Protein AF-A0A412IUP7-F1 (afdb_monomer_lite)

Structure (mmCIF, N/CA/C/O backbone):
data_AF-A0A412IUP7-F1
#
_entry.id   AF-A0A412IUP7-F1
#
loop_
_atom_site.group_PDB
_atom_site.id
_atom_site.type_symbol
_atom_site.label_atom_id
_atom_site.label_alt_id
_atom_site.label_comp_id
_atom_site.label_asym_id
_atom_site.label_entity_id
_atom_site.label_seq_id
_atom_site.pdbx_PDB_ins_code
_atom_site.Cartn_x
_atom_site.Cartn_y
_atom_site.Cartn_z
_atom_site.occupancy
_atom_site.B_iso_or_equiv
_atom_site.auth_seq_id
_atom_site.auth_comp_id
_atom_site.auth_asym_id
_atom_site.auth_atom_id
_atom_site.pdbx_PDB_model_num
ATOM 1 N N . MET A 1 1 ? -31.855 9.021 34.083 1.00 73.88 1 MET A N 1
ATOM 2 C CA . MET A 1 1 ? -30.768 8.529 33.209 1.00 73.88 1 MET A CA 1
ATOM 3 C C . MET A 1 1 ? -29.400 8.943 33.752 1.00 73.88 1 MET A C 1
ATOM 5 O O . MET A 1 1 ? -28.626 8.062 34.083 1.00 73.88 1 MET A O 1
ATOM 9 N N . VAL A 1 2 ? -29.138 10.239 33.981 1.00 81.94 2 VAL A N 1
ATOM 10 C CA . VAL A 1 2 ? -27.860 10.744 34.544 1.00 81.94 2 VAL A CA 1
ATOM 11 C C . VAL A 1 2 ? -27.434 10.049 35.848 1.00 81.94 2 VAL A C 1
ATOM 13 O O . VAL A 1 2 ? -26.296 9.610 35.964 1.00 81.94 2 VAL A O 1
ATOM 16 N N . TYR A 1 3 ? -28.345 9.879 36.813 1.00 82.44 3 TYR A N 1
ATOM 17 C CA . TYR A 1 3 ? -28.031 9.190 38.076 1.00 82.44 3 TYR A CA 1
ATOM 18 C C . TYR A 1 3 ? -27.657 7.710 37.896 1.00 82.44 3 TYR A C 1
ATOM 20 O O . TYR A 1 3 ? -26.768 7.225 38.589 1.00 82.44 3 TYR A O 1
ATOM 28 N N . LEU A 1 4 ? -28.296 7.012 36.949 1.00 81.50 4 LEU A N 1
ATOM 29 C CA . LEU A 1 4 ? -27.982 5.615 36.630 1.00 81.50 4 LEU A CA 1
ATOM 30 C C . LEU A 1 4 ? -26.623 5.506 35.923 1.00 81.50 4 LEU A C 1
ATOM 32 O O . LEU A 1 4 ? -25.826 4.648 36.277 1.00 81.50 4 LEU A O 1
ATOM 36 N N . LEU A 1 5 ? -26.302 6.428 35.009 1.00 84.62 5 LEU A N 1
ATOM 37 C CA . LEU A 1 5 ? -24.973 6.501 34.389 1.00 84.62 5 LEU A CA 1
ATOM 38 C C . LEU A 1 5 ? -23.879 6.784 35.427 1.00 84.62 5 LEU A C 1
ATOM 40 O O . LEU A 1 5 ? -22.834 6.141 35.417 1.00 84.62 5 LEU A O 1
ATOM 44 N N . LYS A 1 6 ? -24.131 7.701 36.370 1.00 86.25 6 LYS A N 1
ATOM 45 C CA . LYS A 1 6 ? -23.202 7.993 37.473 1.00 86.25 6 LYS A CA 1
ATOM 46 C C . LYS A 1 6 ? -22.975 6.770 38.367 1.00 86.25 6 LYS A C 1
ATOM 48 O O . LYS A 1 6 ? -21.856 6.582 38.845 1.00 86.25 6 LYS A O 1
ATOM 53 N N . TYR A 1 7 ? -24.018 5.969 38.592 1.00 85.25 7 TYR A N 1
ATOM 54 C CA . TYR A 1 7 ? -23.934 4.708 39.325 1.00 85.25 7 TYR A CA 1
ATOM 55 C C . TYR A 1 7 ? -23.067 3.681 38.586 1.00 85.25 7 TYR A C 1
ATOM 57 O O . TYR A 1 7 ? -22.107 3.186 39.175 1.00 85.25 7 TYR A O 1
ATOM 65 N N . GLU A 1 8 ? -23.337 3.428 37.300 1.00 84.94 8 GLU A N 1
ATOM 66 C CA . GLU A 1 8 ? -22.530 2.513 36.474 1.00 84.94 8 GLU A CA 1
ATOM 67 C C . GLU A 1 8 ? -21.062 2.956 36.423 1.00 84.94 8 GLU A C 1
ATOM 69 O O . GLU A 1 8 ? -20.162 2.148 36.636 1.00 84.94 8 GLU A O 1
ATOM 74 N N . TRP A 1 9 ? -20.806 4.259 36.274 1.00 85.00 9 TRP A N 1
ATOM 75 C CA . TRP A 1 9 ? -19.457 4.828 36.303 1.00 85.00 9 TRP A CA 1
ATOM 76 C C . TRP A 1 9 ? -18.743 4.602 37.644 1.00 85.00 9 TRP A C 1
ATOM 78 O O . TRP A 1 9 ? -17.600 4.146 37.678 1.00 85.00 9 TRP A O 1
ATOM 88 N N . HIS A 1 10 ? -19.418 4.862 38.770 1.00 85.94 10 HIS A N 1
ATOM 89 C CA . HIS A 1 10 ? -18.853 4.608 40.102 1.00 85.94 10 HIS A CA 1
ATOM 90 C C . HIS A 1 10 ? -18.548 3.128 40.329 1.00 85.94 10 HIS A C 1
ATOM 92 O O . HIS A 1 10 ? -17.511 2.787 40.902 1.00 85.94 10 HIS A O 1
ATOM 98 N N . LYS A 1 11 ? -19.448 2.249 39.889 1.00 84.62 11 LYS A N 1
ATOM 99 C CA . LYS A 1 11 ? -19.273 0.801 39.979 1.00 84.62 11 LYS A CA 1
ATOM 100 C C . LYS A 1 11 ? -18.088 0.343 39.127 1.00 84.62 11 LYS A C 1
ATOM 102 O O . LYS A 1 11 ? -17.252 -0.424 39.608 1.00 84.62 11 LYS A O 1
ATOM 107 N N . PHE A 1 12 ? -17.987 0.844 37.899 1.00 84.75 12 PHE A N 1
ATOM 108 C CA . PHE A 1 12 ? -16.901 0.539 36.976 1.00 84.75 12 PHE A CA 1
ATOM 109 C C . PHE A 1 12 ? -15.538 0.906 37.574 1.00 84.75 12 PHE A C 1
ATOM 111 O O . PHE A 1 12 ? -14.672 0.041 37.680 1.00 84.75 12 PHE A O 1
ATOM 118 N N . ILE A 1 13 ? -15.383 2.140 38.072 1.00 83.56 13 ILE A N 1
ATOM 119 C CA . ILE A 1 13 ? -14.128 2.629 38.670 1.00 83.56 13 ILE A CA 1
ATOM 120 C C . ILE A 1 13 ? -13.741 1.849 39.930 1.00 83.56 13 ILE A C 1
ATOM 122 O O . ILE A 1 13 ? -12.566 1.562 40.146 1.00 83.56 13 ILE A O 1
ATOM 126 N N . ARG A 1 14 ? -14.708 1.488 40.781 1.00 85.12 14 ARG A N 1
ATOM 127 C CA . ARG A 1 14 ? -14.425 0.749 42.024 1.00 85.12 14 ARG A CA 1
ATOM 128 C C . ARG A 1 14 ? -14.017 -0.705 41.786 1.00 85.12 14 ARG A C 1
ATOM 130 O O . ARG A 1 14 ? -13.440 -1.328 42.676 1.00 85.12 14 ARG A O 1
ATOM 137 N N . THR A 1 15 ? -14.301 -1.254 40.607 1.00 84.88 15 THR A N 1
ATOM 138 C CA . THR A 1 15 ? -14.021 -2.654 40.294 1.00 84.88 15 THR A CA 1
ATOM 139 C C . THR A 1 15 ? -12.610 -2.795 39.722 1.00 84.88 15 THR A C 1
ATOM 141 O O . THR A 1 15 ? -12.382 -2.531 38.543 1.00 84.88 15 THR A O 1
ATOM 144 N N . LYS A 1 16 ? -11.659 -3.283 40.535 1.00 85.56 16 LYS A N 1
ATOM 145 C CA . LYS A 1 16 ? -10.248 -3.478 40.126 1.00 85.56 16 LYS A CA 1
ATOM 146 C C . LYS A 1 16 ? -10.097 -4.273 38.821 1.00 85.56 16 LYS A C 1
ATOM 148 O O . LYS A 1 16 ? -9.256 -3.931 37.998 1.00 85.56 16 LYS A O 1
ATOM 153 N N . LYS A 1 17 ? -10.932 -5.302 38.619 1.00 85.62 17 LYS A N 1
ATOM 154 C CA . LYS A 1 17 ? -10.969 -6.106 37.385 1.00 85.62 17 LYS A CA 1
ATOM 155 C C . LYS A 1 17 ? -11.298 -5.249 36.156 1.00 85.62 17 LYS A C 1
ATOM 157 O O . LYS A 1 17 ? -10.595 -5.346 35.159 1.00 85.62 17 LYS A O 1
ATOM 162 N N . ASN A 1 18 ? -12.326 -4.404 36.234 1.00 84.38 18 ASN A N 1
ATOM 163 C CA . ASN A 1 18 ? -12.755 -3.573 35.104 1.00 84.38 18 ASN A CA 1
ATOM 164 C C . ASN A 1 18 ? -11.709 -2.515 34.776 1.00 84.38 18 ASN A C 1
ATOM 166 O O . ASN A 1 18 ? -11.408 -2.298 33.609 1.00 84.38 18 ASN A O 1
ATOM 170 N N . TRP A 1 19 ? -11.078 -1.946 35.804 1.00 83.38 19 TRP A N 1
ATOM 171 C CA . TRP A 1 19 ? -9.968 -1.018 35.625 1.00 83.38 19 TRP A CA 1
ATOM 172 C C . TRP A 1 19 ? -8.744 -1.682 34.972 1.00 83.38 19 TRP A C 1
ATOM 174 O O . TRP A 1 19 ? -8.162 -1.121 34.049 1.00 83.38 19 TRP A O 1
ATOM 184 N N . LEU A 1 20 ? -8.397 -2.911 35.380 1.00 86.88 20 LEU A N 1
ATOM 185 C CA . LEU A 1 20 ? -7.321 -3.693 34.762 1.00 86.88 20 LEU A CA 1
ATOM 186 C C . LEU A 1 20 ? -7.609 -3.999 33.285 1.00 86.88 20 LEU A C 1
ATOM 188 O O . LEU A 1 20 ? -6.754 -3.767 32.436 1.00 86.88 20 LEU A O 1
ATOM 192 N N . VAL A 1 21 ? -8.805 -4.507 32.969 1.00 85.75 21 VAL A N 1
ATOM 193 C CA . VAL A 1 21 ? -9.186 -4.839 31.585 1.00 85.75 21 VAL A CA 1
ATOM 194 C C . VAL A 1 21 ? -9.238 -3.579 30.718 1.00 85.75 21 VAL A C 1
ATOM 196 O O . VAL A 1 21 ? -8.750 -3.595 29.592 1.00 85.75 21 VAL A O 1
ATOM 199 N N . PHE A 1 22 ? -9.747 -2.469 31.254 1.00 84.56 22 PHE A N 1
ATOM 200 C CA . PHE A 1 22 ? -9.743 -1.178 30.570 1.00 84.56 22 PHE A CA 1
ATOM 201 C C . PHE A 1 22 ? -8.322 -0.693 30.248 1.00 84.56 22 PHE A C 1
ATOM 203 O O . PHE A 1 22 ? -8.051 -0.308 29.113 1.00 84.56 22 PHE A O 1
ATOM 210 N N . LEU A 1 23 ? -7.389 -0.776 31.203 1.00 87.06 23 LEU A N 1
ATOM 211 C CA . LEU A 1 23 ? -5.983 -0.441 30.955 1.00 87.06 23 LEU A CA 1
ATOM 212 C C . LEU A 1 23 ? -5.342 -1.342 29.896 1.00 87.06 23 LEU A C 1
ATOM 214 O O . LEU A 1 23 ? -4.590 -0.851 29.060 1.00 87.06 23 LEU A O 1
ATOM 218 N N . LEU A 1 24 ? -5.647 -2.642 29.895 1.00 86.50 24 LEU A N 1
ATOM 219 C CA . LEU A 1 24 ? -5.150 -3.564 28.870 1.00 86.50 24 LEU A CA 1
ATOM 220 C C . LEU A 1 24 ? -5.655 -3.187 27.473 1.00 86.50 24 LEU A C 1
ATOM 222 O O . LEU A 1 24 ? -4.874 -3.225 26.521 1.00 86.50 24 LEU A O 1
ATOM 226 N N . ILE A 1 25 ? -6.924 -2.787 27.349 1.00 84.31 25 ILE A N 1
ATOM 227 C CA . ILE A 1 25 ? -7.496 -2.283 26.092 1.00 84.31 25 ILE A CA 1
ATOM 228 C C . ILE A 1 25 ? -6.781 -1.002 25.662 1.00 84.31 25 ILE A C 1
ATOM 230 O O . ILE A 1 25 ? -6.338 -0.920 24.519 1.00 84.31 25 ILE A O 1
ATOM 234 N N . LEU A 1 26 ? -6.599 -0.042 26.576 1.00 84.50 26 LEU A N 1
ATOM 235 C CA . LEU A 1 26 ? -5.910 1.218 26.295 1.00 84.50 26 LEU A CA 1
ATOM 236 C C . LEU A 1 26 ? -4.470 0.978 25.809 1.00 84.50 26 LEU A C 1
ATOM 238 O O . LEU A 1 26 ? -4.079 1.481 24.758 1.00 84.50 26 LEU A O 1
ATOM 242 N N . CYS A 1 27 ? -3.694 0.162 26.529 1.00 85.88 27 CYS A N 1
ATOM 243 C CA . CYS A 1 27 ? -2.324 -0.191 26.151 1.00 85.88 27 CYS A CA 1
ATOM 244 C C . CYS A 1 27 ? -2.270 -0.908 24.796 1.00 85.88 27 CYS A C 1
ATOM 246 O O . CYS A 1 27 ? -1.422 -0.594 23.961 1.00 85.88 27 CYS A O 1
ATOM 248 N N . SER A 1 28 ? -3.191 -1.842 24.553 1.00 82.19 28 SER A N 1
ATOM 249 C CA . SER A 1 28 ? -3.273 -2.576 23.286 1.00 82.19 28 SER A CA 1
ATOM 250 C C . SER A 1 28 ? -3.631 -1.652 22.121 1.00 82.19 28 SER A C 1
ATOM 252 O O . SER A 1 28 ? -3.050 -1.765 21.043 1.00 82.19 28 SER A O 1
ATOM 254 N N . PHE A 1 29 ? -4.537 -0.697 22.340 1.00 81.50 29 PHE A N 1
ATOM 255 C CA . PHE A 1 29 ? -4.907 0.308 21.350 1.00 81.50 29 PHE A CA 1
ATOM 256 C C . PHE A 1 29 ? -3.735 1.242 21.020 1.00 81.50 29 PHE A C 1
ATOM 258 O O . PHE A 1 29 ? -3.424 1.441 19.847 1.00 81.50 29 PHE A O 1
ATOM 265 N N 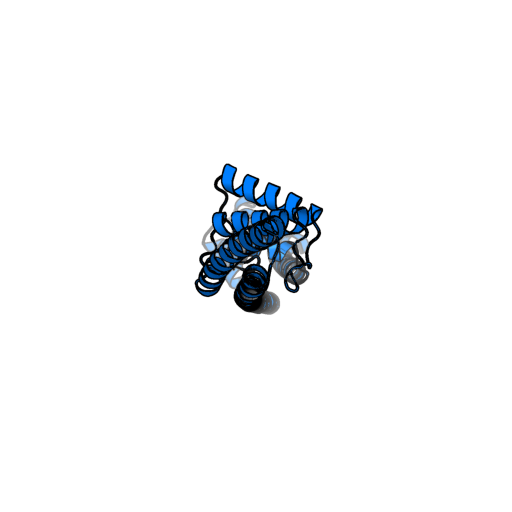. ILE A 1 30 ? -3.023 1.750 22.033 1.00 84.38 30 ILE A N 1
ATOM 266 C CA . ILE A 1 30 ? -1.821 2.580 21.843 1.00 84.38 30 ILE A CA 1
ATOM 267 C C . ILE A 1 30 ? -0.744 1.808 21.072 1.00 84.38 30 ILE A C 1
ATOM 269 O O . ILE A 1 30 ? -0.160 2.341 20.124 1.00 84.38 30 ILE A O 1
ATOM 273 N N . GLY A 1 31 ? -0.503 0.547 21.441 1.00 82.88 31 GLY A N 1
ATOM 274 C CA . GLY A 1 31 ? 0.440 -0.325 20.743 1.00 82.88 31 GLY A CA 1
ATOM 275 C C . GLY A 1 31 ? 0.047 -0.539 19.282 1.00 82.88 31 GLY A C 1
ATOM 276 O O . GLY A 1 31 ? 0.886 -0.439 18.390 1.00 82.88 31 GLY A O 1
ATOM 277 N N . TYR A 1 32 ? -1.240 -0.748 19.018 1.00 81.19 32 TYR A N 1
ATOM 278 C CA . TYR A 1 32 ? -1.771 -0.923 17.672 1.00 81.19 32 TYR A CA 1
ATOM 279 C C . TYR A 1 32 ? -1.644 0.340 16.804 1.00 81.19 32 TYR A C 1
ATOM 281 O O . TYR A 1 32 ? -1.210 0.252 15.653 1.00 81.19 32 TYR A O 1
ATOM 289 N N . VAL A 1 33 ? -1.983 1.518 17.339 1.00 83.00 33 VAL A N 1
ATOM 290 C CA . VAL A 1 33 ? -1.824 2.800 16.629 1.00 83.00 33 VAL A CA 1
ATOM 291 C C . VAL A 1 33 ? -0.349 3.057 16.324 1.00 83.00 33 VAL A C 1
ATOM 293 O O . VAL A 1 33 ? -0.008 3.389 15.189 1.00 83.00 33 VAL A O 1
ATOM 296 N N . SER A 1 34 ? 0.531 2.826 17.302 1.00 84.00 34 SER A N 1
ATOM 297 C CA . SER A 1 34 ? 1.984 2.950 17.135 1.00 84.00 34 SER A CA 1
ATOM 298 C C . SER A 1 34 ? 2.517 1.999 16.061 1.00 84.00 34 SER A C 1
ATOM 300 O O . SER A 1 34 ? 3.288 2.411 15.196 1.00 84.00 34 SER A O 1
ATOM 302 N N . PHE A 1 35 ? 2.063 0.742 16.060 1.00 83.56 35 PHE A N 1
ATOM 303 C CA . PHE A 1 35 ? 2.445 -0.247 15.054 1.00 83.56 35 PHE A CA 1
ATOM 304 C C . PHE A 1 35 ? 2.007 0.163 13.645 1.00 83.56 35 PHE A C 1
ATOM 306 O O . PHE A 1 35 ? 2.810 0.097 12.720 1.00 83.56 35 PHE A O 1
ATOM 313 N N . ASN A 1 36 ? 0.768 0.635 13.468 1.00 84.00 36 ASN A N 1
ATOM 314 C CA . ASN A 1 36 ? 0.304 1.123 12.165 1.00 84.00 36 ASN A CA 1
ATOM 315 C C . ASN A 1 36 ? 1.097 2.355 11.712 1.00 84.00 36 ASN A C 1
ATOM 317 O O . ASN A 1 36 ? 1.466 2.439 10.544 1.00 84.00 36 ASN A O 1
ATOM 321 N N . GLY A 1 37 ? 1.428 3.271 12.629 1.00 85.25 37 GLY A N 1
ATOM 322 C CA . GLY A 1 37 ? 2.308 4.405 12.340 1.00 85.25 37 GLY A CA 1
ATOM 323 C C . GLY A 1 37 ? 3.687 3.963 11.842 1.00 85.25 37 GLY A C 1
ATOM 324 O O . GLY A 1 37 ? 4.159 4.453 10.816 1.00 85.25 37 GLY A O 1
ATOM 325 N N . TYR A 1 38 ? 4.296 2.979 12.507 1.00 86.75 38 TYR A N 1
ATOM 326 C CA . TYR A 1 38 ? 5.562 2.385 12.075 1.00 86.75 38 TYR A CA 1
ATOM 327 C C . TYR A 1 38 ? 5.450 1.707 10.701 1.00 86.75 38 TYR A C 1
ATOM 329 O O . TYR A 1 38 ? 6.247 1.986 9.809 1.00 86.75 38 TYR A O 1
ATOM 337 N N . GLN A 1 39 ? 4.430 0.872 10.484 1.00 87.00 39 GLN A N 1
ATOM 338 C CA . GLN A 1 39 ? 4.207 0.215 9.191 1.00 87.00 39 GLN A CA 1
ATOM 339 C C . GLN A 1 39 ? 3.970 1.225 8.065 1.00 87.00 39 GLN A C 1
ATOM 341 O O . GLN A 1 39 ? 4.437 1.033 6.944 1.00 87.00 39 GLN A O 1
ATOM 346 N N . ASN A 1 40 ? 3.286 2.33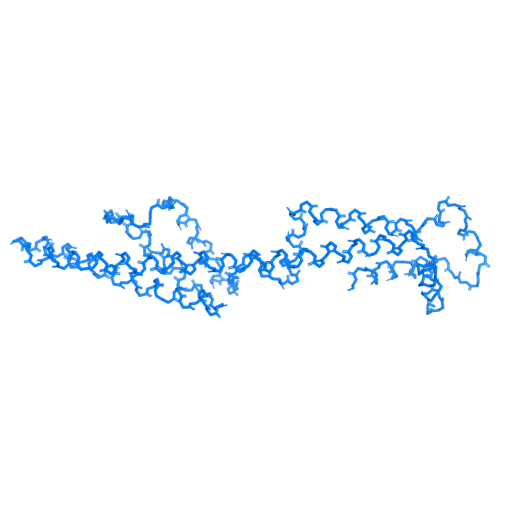0 8.361 1.00 88.00 40 ASN A N 1
ATOM 347 C CA . ASN A 1 40 ? 3.090 3.417 7.415 1.00 88.00 40 ASN A CA 1
ATOM 348 C C . ASN A 1 40 ? 4.418 4.064 7.000 1.00 88.00 40 ASN A C 1
ATOM 350 O O . ASN A 1 40 ? 4.638 4.301 5.811 1.00 88.00 40 ASN A O 1
ATOM 354 N N . HIS A 1 41 ? 5.306 4.313 7.964 1.00 88.62 41 HIS A N 1
ATOM 355 C CA . HIS A 1 41 ? 6.648 4.829 7.704 1.00 88.62 41 HIS A CA 1
ATOM 356 C C . HIS A 1 41 ? 7.455 3.867 6.826 1.00 88.62 41 HIS A C 1
ATOM 358 O O . HIS A 1 41 ? 7.883 4.248 5.740 1.00 88.62 41 HIS A O 1
ATOM 364 N N . VAL A 1 42 ? 7.559 2.599 7.236 1.00 90.94 42 VAL A N 1
ATOM 365 C CA . VAL A 1 42 ? 8.288 1.552 6.498 1.00 90.94 42 VAL A CA 1
ATOM 366 C C . VAL A 1 42 ? 7.760 1.397 5.071 1.00 90.94 42 VAL A C 1
ATOM 368 O O . VAL A 1 42 ? 8.535 1.307 4.120 1.00 90.94 42 VAL A O 1
ATOM 371 N N . TYR A 1 43 ? 6.437 1.402 4.893 1.00 90.19 43 TYR A N 1
ATOM 372 C CA . TYR A 1 43 ? 5.821 1.322 3.571 1.00 90.19 43 TYR A CA 1
ATOM 373 C C . TYR A 1 43 ? 6.212 2.511 2.683 1.00 90.19 43 TYR A C 1
ATOM 375 O O . TYR A 1 43 ? 6.530 2.338 1.505 1.00 90.19 43 TYR A O 1
ATOM 383 N N . THR A 1 44 ? 6.205 3.716 3.250 1.00 90.25 44 THR A N 1
ATOM 384 C CA . THR A 1 44 ? 6.544 4.952 2.535 1.00 90.25 44 THR A CA 1
ATOM 385 C C . THR A 1 44 ? 8.014 4.979 2.131 1.00 90.25 44 THR A C 1
ATOM 387 O O . THR A 1 44 ? 8.326 5.306 0.984 1.00 90.25 44 THR A O 1
ATOM 390 N N . GLU A 1 45 ? 8.914 4.578 3.029 1.00 91.44 45 GLU A N 1
ATOM 391 C CA . GLU A 1 45 ? 10.344 4.445 2.739 1.00 91.44 45 GLU A CA 1
ATOM 392 C C . GLU A 1 45 ? 10.591 3.430 1.625 1.00 91.44 45 GLU A C 1
ATOM 394 O O . GLU A 1 45 ? 11.256 3.752 0.641 1.00 91.44 45 GLU A O 1
ATOM 399 N N . ALA A 1 46 ? 9.977 2.247 1.712 1.00 91.50 46 ALA A N 1
ATOM 400 C CA . ALA A 1 46 ? 10.122 1.206 0.699 1.00 91.50 46 ALA A CA 1
ATOM 401 C C . ALA A 1 46 ? 9.648 1.677 -0.686 1.00 91.50 46 ALA A C 1
ATOM 403 O O . ALA A 1 46 ? 10.295 1.400 -1.698 1.00 91.50 46 ALA A O 1
ATOM 404 N N . LYS A 1 47 ? 8.536 2.421 -0.754 1.00 91.31 47 LYS A N 1
ATOM 405 C CA . LYS A 1 47 ? 8.049 3.011 -2.011 1.00 91.31 47 LYS A CA 1
ATOM 406 C C . LYS A 1 47 ? 8.981 4.095 -2.536 1.00 91.31 47 LYS A C 1
ATOM 408 O O . LYS A 1 47 ? 9.298 4.101 -3.724 1.00 91.31 47 LYS A O 1
ATOM 413 N N . THR A 1 48 ? 9.466 4.965 -1.662 1.00 91.81 48 THR A N 1
ATOM 414 C CA . THR A 1 48 ? 10.413 6.026 -2.023 1.00 91.81 48 THR A CA 1
ATOM 415 C C . THR A 1 48 ? 11.712 5.433 -2.578 1.00 91.81 48 THR A C 1
ATOM 417 O O . THR A 1 48 ? 12.180 5.841 -3.642 1.00 91.81 48 THR A O 1
ATOM 420 N N . GLU A 1 49 ? 12.259 4.402 -1.931 1.00 92.50 49 GLU A N 1
ATOM 421 C CA . GLU A 1 49 ? 13.441 3.681 -2.406 1.00 92.50 49 GLU A CA 1
ATOM 422 C C . GLU A 1 49 ? 13.174 2.975 -3.743 1.00 92.50 49 GLU A C 1
ATOM 424 O O . GLU A 1 49 ? 13.993 3.056 -4.665 1.00 92.50 49 GLU A O 1
ATOM 429 N N . GLN A 1 50 ? 12.006 2.336 -3.885 1.00 91.06 50 GLN A N 1
ATOM 430 C CA . GLN A 1 50 ? 11.586 1.699 -5.131 1.00 91.06 50 GLN A CA 1
ATOM 431 C C . GLN A 1 50 ? 11.634 2.693 -6.297 1.00 91.06 50 GLN A C 1
ATOM 433 O O . GLN A 1 50 ? 12.203 2.370 -7.337 1.00 91.06 50 GLN A O 1
ATOM 438 N N . PHE A 1 51 ? 11.070 3.892 -6.151 1.00 92.06 51 PHE A N 1
ATOM 439 C CA . PHE A 1 51 ? 11.064 4.878 -7.234 1.00 92.06 51 PHE A CA 1
ATOM 440 C C . PHE A 1 51 ? 12.416 5.575 -7.419 1.00 92.06 51 PHE A C 1
ATOM 442 O O . PHE A 1 51 ? 12.789 5.879 -8.550 1.00 92.06 51 PHE A O 1
ATOM 449 N N 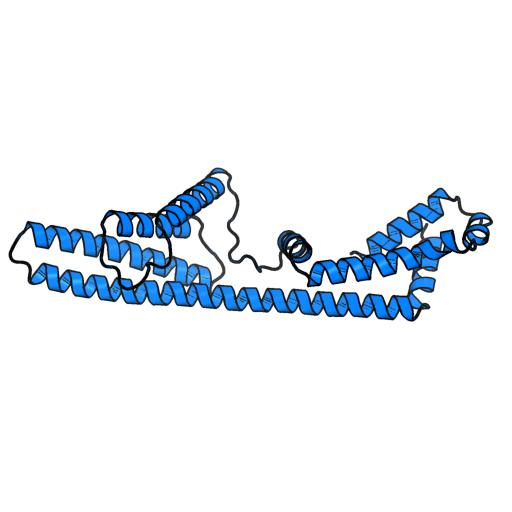. SER A 1 52 ? 13.209 5.738 -6.357 1.00 92.56 52 SER A N 1
ATOM 450 C CA . SER A 1 52 ? 14.596 6.211 -6.463 1.00 92.56 52 SER A CA 1
ATOM 451 C C . SER A 1 52 ? 15.434 5.300 -7.370 1.00 92.56 52 SER A C 1
ATOM 453 O O . SER A 1 52 ? 16.040 5.764 -8.342 1.00 92.56 52 SER A O 1
ATOM 455 N N . LYS A 1 53 ? 15.378 3.980 -7.142 1.00 91.94 53 LYS A N 1
ATOM 456 C CA . LYS A 1 53 ? 16.048 2.985 -7.995 1.00 91.94 53 LYS A CA 1
ATOM 457 C C . LYS A 1 53 ? 15.508 3.007 -9.426 1.00 91.94 53 LYS A C 1
ATOM 459 O O . LYS A 1 53 ? 16.288 2.924 -10.371 1.00 91.94 53 LYS A O 1
ATOM 464 N N . ALA A 1 54 ? 14.198 3.176 -9.610 1.00 90.69 54 ALA A N 1
ATOM 465 C CA . ALA A 1 54 ? 13.591 3.253 -10.939 1.00 90.69 54 ALA A CA 1
ATOM 466 C C . ALA A 1 54 ? 14.142 4.408 -11.769 1.00 90.69 54 ALA A C 1
ATOM 468 O O . ALA A 1 54 ? 14.478 4.218 -12.937 1.00 90.69 54 ALA A O 1
ATOM 469 N N . ARG A 1 55 ? 14.312 5.578 -11.152 1.00 91.88 55 ARG A N 1
ATOM 470 C CA . ARG A 1 55 ? 14.915 6.745 -11.801 1.00 91.88 55 ARG A CA 1
ATOM 471 C C . ARG A 1 55 ? 16.367 6.495 -12.187 1.00 91.88 55 ARG A C 1
ATOM 473 O O . ARG A 1 55 ? 16.750 6.790 -13.315 1.00 91.88 55 ARG A O 1
ATOM 480 N N . GLN A 1 56 ? 17.170 5.955 -11.270 1.00 91.88 56 GLN A N 1
ATOM 481 C CA . GLN A 1 56 ? 18.584 5.670 -11.534 1.00 91.88 56 GLN A CA 1
ATOM 482 C C . GLN A 1 56 ? 18.743 4.691 -12.700 1.00 91.88 56 GLN A C 1
ATOM 484 O O . GLN A 1 56 ? 19.501 4.954 -13.631 1.00 91.88 56 GLN A O 1
ATOM 489 N N . ASN A 1 57 ? 17.960 3.613 -12.692 1.00 90.75 57 ASN A N 1
ATOM 490 C CA . ASN A 1 57 ? 18.010 2.602 -13.739 1.00 90.75 57 ASN A CA 1
ATOM 491 C C . ASN A 1 57 ? 17.508 3.139 -15.085 1.00 90.75 57 ASN A C 1
ATOM 493 O O . ASN A 1 57 ? 18.163 2.930 -16.099 1.00 90.75 57 ASN A O 1
ATOM 497 N N . ALA A 1 58 ? 16.412 3.904 -15.102 1.00 91.62 58 ALA A N 1
ATOM 498 C CA . ALA A 1 58 ? 15.932 4.535 -16.329 1.00 91.62 58 ALA A CA 1
ATOM 499 C C . ALA A 1 58 ? 16.975 5.498 -16.925 1.00 91.62 58 ALA A C 1
ATOM 501 O O . ALA A 1 58 ? 17.168 5.513 -18.136 1.00 91.62 58 ALA A O 1
ATOM 502 N N . MET A 1 59 ? 17.688 6.268 -16.094 1.00 93.00 59 MET A N 1
ATOM 503 C CA . MET A 1 59 ? 18.763 7.155 -16.560 1.00 93.00 59 MET A CA 1
ATOM 504 C C . MET A 1 59 ? 19.954 6.377 -17.139 1.00 93.00 59 MET A C 1
ATOM 506 O O . MET A 1 59 ? 20.505 6.753 -18.179 1.00 93.00 59 MET A O 1
ATOM 510 N N . TYR A 1 60 ? 20.336 5.279 -16.488 1.00 91.50 60 TYR A N 1
ATOM 511 C CA . TYR A 1 60 ? 21.370 4.378 -16.988 1.00 91.50 60 TYR A CA 1
ATOM 512 C C . TYR A 1 60 ? 20.990 3.799 -18.361 1.00 91.50 60 TYR A C 1
ATOM 514 O O . TYR A 1 60 ? 21.778 3.874 -19.306 1.00 91.50 60 TYR A O 1
ATOM 522 N N . ASP A 1 61 ? 19.750 3.327 -18.509 1.00 90.56 61 ASP A N 1
ATOM 523 C CA . ASP A 1 61 ? 19.237 2.776 -19.764 1.00 90.56 61 ASP A CA 1
ATOM 524 C C . ASP A 1 61 ? 19.158 3.838 -20.874 1.00 90.56 61 ASP A C 1
ATOM 526 O O . ASP A 1 61 ? 19.565 3.567 -22.003 1.00 90.56 61 ASP A O 1
ATOM 530 N N . ILE A 1 62 ? 18.727 5.072 -20.571 1.00 92.69 62 ILE A N 1
ATOM 531 C CA . ILE A 1 62 ? 18.768 6.201 -21.523 1.00 92.69 62 ILE A CA 1
ATOM 532 C C . ILE A 1 62 ? 20.186 6.396 -22.064 1.00 92.69 62 ILE A C 1
ATOM 534 O O . ILE A 1 62 ? 20.376 6.511 -23.276 1.00 92.69 62 ILE A O 1
ATOM 538 N N . THR A 1 63 ? 21.175 6.421 -21.170 1.00 92.69 63 THR A N 1
ATOM 539 C CA . THR A 1 63 ? 22.579 6.670 -21.523 1.00 92.69 63 THR A CA 1
ATOM 540 C C . THR A 1 63 ? 23.127 5.561 -22.421 1.00 92.69 63 THR A C 1
ATOM 542 O O . THR A 1 63 ? 23.721 5.834 -23.464 1.00 92.69 63 THR A O 1
ATOM 545 N N . ASN A 1 64 ? 22.869 4.300 -22.072 1.00 90.56 64 ASN A N 1
ATOM 546 C CA . ASN A 1 64 ? 23.308 3.162 -22.875 1.00 90.56 64 ASN A CA 1
ATOM 547 C C . ASN A 1 64 ? 22.631 3.120 -24.245 1.00 90.56 64 ASN A C 1
ATOM 549 O O . ASN A 1 64 ? 23.303 2.926 -25.257 1.00 90.56 64 ASN A O 1
ATOM 553 N N . MET A 1 65 ? 21.315 3.339 -24.299 1.00 90.75 65 MET A N 1
ATOM 554 C CA . MET A 1 65 ? 20.574 3.334 -25.560 1.00 90.75 65 MET A CA 1
ATOM 555 C C . MET A 1 65 ? 21.024 4.474 -26.479 1.00 90.75 65 MET A C 1
ATOM 557 O O . MET A 1 65 ? 21.119 4.264 -27.685 1.00 90.75 65 MET A O 1
ATOM 561 N N . ALA A 1 66 ? 21.377 5.643 -25.935 1.00 92.31 66 ALA A N 1
ATOM 562 C CA . ALA A 1 66 ? 21.967 6.736 -26.710 1.00 92.31 66 ALA A CA 1
ATOM 563 C C . ALA A 1 66 ? 23.328 6.346 -27.311 1.00 92.31 66 ALA A C 1
ATOM 565 O O . ALA A 1 66 ? 23.565 6.579 -28.498 1.00 92.31 66 ALA A O 1
ATOM 566 N N . ASN A 1 67 ? 24.188 5.679 -26.535 1.00 92.38 67 ASN A N 1
ATOM 567 C CA . ASN A 1 67 ? 25.464 5.162 -27.035 1.00 92.38 67 ASN A CA 1
ATOM 568 C C . ASN A 1 67 ? 25.258 4.127 -28.153 1.00 92.38 67 ASN A C 1
ATOM 570 O O . ASN A 1 67 ? 25.912 4.198 -29.194 1.00 92.38 67 ASN A O 1
ATOM 574 N N . TYR A 1 68 ? 24.318 3.193 -27.986 1.00 90.94 68 TYR A N 1
ATOM 575 C CA . TYR A 1 68 ? 23.995 2.216 -29.027 1.00 90.94 68 TYR A CA 1
ATOM 576 C C . TYR A 1 68 ? 23.398 2.864 -30.277 1.00 90.94 68 TYR A C 1
ATOM 578 O O . TYR A 1 68 ? 23.749 2.469 -31.388 1.00 90.94 68 TYR A O 1
ATOM 586 N N . GLN A 1 69 ? 22.556 3.889 -30.119 1.00 92.12 69 GLN A N 1
ATOM 587 C CA . GLN A 1 69 ? 22.011 4.660 -31.233 1.00 92.12 69 GLN A CA 1
ATOM 588 C C . GLN A 1 69 ? 23.115 5.354 -32.035 1.00 92.12 69 GLN A C 1
ATOM 590 O O . GLN A 1 69 ? 23.094 5.312 -33.263 1.00 92.12 69 GLN A O 1
ATOM 595 N N . PHE A 1 70 ? 24.090 5.960 -31.354 1.00 92.38 70 PHE A N 1
ATOM 596 C CA . PHE A 1 70 ? 25.225 6.625 -31.993 1.00 92.38 70 PHE A CA 1
ATOM 597 C C . PHE A 1 70 ? 26.093 5.646 -32.798 1.00 92.38 70 PHE A C 1
ATOM 599 O O . PHE A 1 70 ? 26.499 5.947 -33.919 1.00 92.38 70 PHE A O 1
ATOM 606 N N . LEU A 1 71 ? 26.339 4.451 -32.251 1.00 92.50 71 LEU A N 1
ATOM 607 C CA . LEU A 1 71 ? 27.151 3.409 -32.891 1.00 92.50 71 LEU A CA 1
ATOM 608 C C . LEU A 1 71 ? 26.398 2.616 -33.974 1.00 92.50 71 LEU A C 1
ATOM 610 O O . LEU A 1 71 ? 27.016 1.877 -34.748 1.00 92.50 71 LEU A O 1
ATOM 614 N N . ALA A 1 72 ? 25.071 2.733 -34.039 1.00 92.00 72 ALA A N 1
ATOM 615 C CA . ALA A 1 72 ? 24.251 1.973 -34.967 1.00 92.00 72 ALA A CA 1
ATOM 616 C C . ALA A 1 72 ? 24.500 2.400 -36.422 1.00 92.00 72 ALA A C 1
ATOM 618 O O . ALA A 1 72 ? 24.309 3.551 -36.813 1.00 92.00 72 ALA A O 1
ATOM 619 N N . LYS A 1 73 ? 24.875 1.430 -37.262 1.00 91.31 73 LYS A N 1
ATOM 620 C CA . LYS A 1 73 ? 25.110 1.646 -38.700 1.00 91.31 73 LYS A CA 1
ATOM 621 C C . LYS A 1 73 ? 23.827 1.601 -39.531 1.00 91.31 73 LYS A C 1
ATOM 623 O O . LYS A 1 73 ? 23.776 2.199 -40.600 1.00 91.31 73 LYS A O 1
ATOM 628 N N . LYS A 1 74 ? 22.800 0.882 -39.064 1.00 94.19 74 LYS A N 1
ATOM 629 C CA . LYS A 1 74 ? 21.518 0.719 -39.762 1.00 94.19 74 LYS A CA 1
ATOM 630 C C . LYS A 1 74 ? 20.481 1.690 -39.213 1.00 94.19 74 LYS A C 1
ATOM 632 O O . LYS A 1 74 ? 20.299 1.782 -38.002 1.00 94.19 74 LYS A O 1
ATOM 637 N N . GLU A 1 75 ? 19.734 2.326 -40.109 1.00 92.06 75 GLU A N 1
ATOM 638 C CA . GLU A 1 75 ? 18.692 3.291 -39.734 1.00 92.06 75 GLU A CA 1
ATOM 639 C C . GLU A 1 75 ? 17.582 2.660 -38.880 1.00 92.06 75 GLU A C 1
ATOM 641 O O . GLU A 1 75 ? 17.132 3.241 -37.897 1.00 92.06 75 GLU A O 1
ATOM 646 N N . LYS A 1 76 ? 17.216 1.408 -39.181 1.00 92.06 76 LYS A N 1
ATOM 647 C CA . LYS A 1 76 ? 16.242 0.640 -38.392 1.00 92.06 76 LYS A CA 1
ATOM 648 C C . LYS A 1 76 ? 16.663 0.479 -36.925 1.00 92.06 76 LYS A C 1
ATOM 650 O O . LYS A 1 76 ? 15.822 0.566 -36.033 1.00 92.06 76 LYS A O 1
ATOM 655 N N . ASP A 1 77 ? 17.954 0.270 -36.676 1.00 89.50 77 ASP A N 1
ATOM 656 C CA . ASP A 1 77 ? 18.481 0.096 -35.321 1.00 89.50 77 ASP A CA 1
ATOM 657 C C . ASP A 1 77 ? 18.524 1.449 -34.596 1.00 89.50 77 ASP A C 1
ATOM 659 O O . ASP A 1 77 ? 18.104 1.546 -33.444 1.00 89.50 77 ASP A O 1
ATOM 663 N N . LYS A 1 78 ? 18.917 2.527 -35.293 1.00 91.38 78 LYS A N 1
ATOM 664 C CA . LYS A 1 78 ? 18.840 3.895 -34.754 1.00 91.38 78 LYS A CA 1
ATOM 665 C C . LYS A 1 78 ? 17.420 4.271 -34.338 1.00 91.38 78 LYS A C 1
ATOM 667 O O . LYS A 1 78 ? 17.235 4.867 -33.278 1.00 91.38 78 LYS A O 1
ATOM 672 N N . GLN A 1 79 ? 16.427 3.910 -35.148 1.00 92.44 79 GLN A N 1
ATOM 673 C CA . GLN A 1 79 ? 15.019 4.146 -34.844 1.00 92.44 79 GLN A CA 1
ATOM 674 C C . GLN A 1 79 ? 14.566 3.344 -33.617 1.00 92.44 79 GLN A C 1
ATOM 676 O O . GLN A 1 79 ? 13.887 3.885 -32.745 1.00 92.44 79 GLN A O 1
ATOM 681 N N . TYR A 1 80 ? 14.966 2.073 -33.511 1.00 91.00 80 TYR A N 1
ATOM 682 C CA . TYR A 1 80 ? 14.675 1.250 -32.335 1.00 91.00 80 TYR A CA 1
ATOM 683 C C . TYR A 1 80 ? 15.233 1.876 -31.049 1.00 91.00 80 TYR A C 1
ATOM 685 O O . TYR A 1 80 ? 14.487 2.053 -30.084 1.00 91.00 80 TYR A O 1
ATOM 693 N N . TYR A 1 81 ? 16.510 2.269 -31.043 1.00 91.12 81 TYR A N 1
ATOM 694 C CA . TYR A 1 81 ? 17.124 2.897 -29.872 1.00 91.12 81 TYR A CA 1
ATOM 695 C C . TYR A 1 81 ? 16.501 4.260 -29.550 1.00 91.12 81 TYR A C 1
ATOM 697 O O . TYR A 1 81 ? 16.270 4.549 -28.380 1.00 91.12 81 TYR A O 1
ATOM 705 N N . GLY A 1 82 ? 16.130 5.055 -30.560 1.00 92.94 82 GLY A N 1
ATOM 706 C CA . GLY A 1 82 ? 15.386 6.305 -30.365 1.00 92.94 82 GLY A CA 1
ATOM 707 C C . GLY A 1 82 ? 14.054 6.092 -29.637 1.00 92.94 82 GLY A C 1
ATOM 708 O O . GLY A 1 82 ? 13.781 6.751 -28.632 1.00 92.94 82 GLY A O 1
ATOM 709 N N . ASN A 1 83 ? 13.270 5.102 -30.073 1.00 92.75 83 ASN A N 1
ATOM 710 C CA . ASN A 1 83 ? 12.006 4.732 -29.428 1.00 92.75 83 ASN A CA 1
ATOM 711 C C . ASN A 1 83 ? 12.209 4.209 -27.993 1.00 92.75 83 ASN A C 1
ATOM 713 O O . ASN A 1 83 ? 11.371 4.441 -27.117 1.00 92.75 83 ASN A O 1
ATOM 717 N N . ALA A 1 84 ? 13.306 3.489 -27.740 1.00 91.25 84 ALA A N 1
ATOM 718 C CA . ALA A 1 84 ? 13.661 3.021 -26.404 1.00 91.25 84 ALA A CA 1
ATOM 719 C C . ALA A 1 84 ? 14.039 4.194 -25.483 1.00 91.25 84 ALA A C 1
ATOM 721 O O . ALA A 1 84 ? 13.537 4.274 -24.364 1.00 91.25 84 ALA A O 1
ATOM 722 N N . ILE A 1 85 ? 14.847 5.146 -25.961 1.00 93.69 85 ILE A N 1
ATOM 723 C CA . ILE A 1 85 ? 15.220 6.360 -25.216 1.00 93.69 85 ILE A CA 1
ATOM 724 C C . ILE A 1 85 ? 13.976 7.158 -24.822 1.00 93.69 85 ILE A C 1
ATOM 726 O O . ILE A 1 85 ? 13.850 7.567 -23.669 1.00 93.69 85 ILE A O 1
ATOM 730 N N . GLU A 1 86 ? 13.040 7.371 -25.749 1.00 95.56 86 GLU A N 1
ATOM 731 C CA . GLU A 1 86 ? 11.793 8.086 -25.460 1.00 95.56 86 GLU A CA 1
ATOM 732 C C . GLU A 1 86 ? 10.956 7.364 -24.394 1.00 95.56 86 GLU A C 1
ATOM 734 O O . GLU A 1 86 ? 10.435 7.989 -23.467 1.00 95.56 86 GLU A O 1
ATOM 739 N N . TYR A 1 87 ? 10.857 6.037 -24.486 1.00 94.06 87 TYR A N 1
ATOM 740 C CA . TYR A 1 87 ? 10.211 5.226 -23.460 1.00 94.06 87 TYR A CA 1
ATOM 741 C C . TYR A 1 87 ? 10.872 5.402 -22.084 1.00 94.06 87 TYR A C 1
ATOM 743 O O . TYR A 1 87 ? 10.179 5.707 -21.112 1.00 94.06 87 TYR A O 1
ATOM 751 N N . PHE A 1 88 ? 12.198 5.279 -21.986 1.00 93.31 88 PHE A N 1
ATOM 752 C CA . PHE A 1 88 ? 12.890 5.406 -20.702 1.00 93.31 88 PHE A CA 1
ATOM 753 C C . PHE A 1 88 ? 12.854 6.831 -20.141 1.00 93.31 88 PHE A C 1
ATOM 755 O O . PHE A 1 88 ? 12.811 6.990 -18.925 1.00 93.31 88 PHE A O 1
ATOM 762 N N . LYS A 1 89 ? 12.780 7.869 -20.985 1.00 95.88 89 LYS A N 1
ATOM 763 C CA . LYS A 1 89 ? 12.527 9.251 -20.536 1.00 95.88 89 LYS A CA 1
ATOM 764 C C . LYS A 1 89 ? 11.156 9.395 -19.874 1.00 95.88 89 LYS A C 1
ATOM 766 O O . LYS A 1 89 ? 11.064 9.991 -18.802 1.00 95.88 89 LYS A O 1
ATOM 771 N N . ARG A 1 90 ? 10.105 8.813 -20.467 1.00 95.75 90 ARG A N 1
ATOM 772 C CA . ARG A 1 90 ? 8.759 8.781 -19.861 1.00 95.75 90 ARG A CA 1
ATOM 773 C C . ARG A 1 90 ? 8.767 8.013 -18.536 1.00 95.75 90 ARG A C 1
ATOM 775 O O . ARG A 1 90 ? 8.215 8.496 -17.552 1.00 95.75 90 ARG A O 1
ATOM 782 N N . LEU A 1 91 ? 9.454 6.869 -18.492 1.00 93.00 91 LEU A N 1
ATOM 783 C CA . LEU A 1 91 ? 9.625 6.069 -17.275 1.00 93.00 91 LEU A CA 1
ATOM 784 C C . LEU A 1 91 ? 10.363 6.839 -16.172 1.00 93.00 91 LEU A C 1
ATOM 786 O O . LEU A 1 91 ? 9.912 6.845 -15.030 1.00 93.00 91 LEU A O 1
ATOM 790 N N . TYR A 1 92 ? 11.459 7.519 -16.516 1.00 94.44 92 TYR A N 1
ATOM 791 C CA . TYR A 1 92 ? 12.226 8.357 -15.596 1.00 94.44 92 TYR A CA 1
ATOM 792 C C . TYR A 1 92 ? 11.370 9.479 -15.008 1.00 94.44 92 TYR A C 1
ATOM 794 O O . TYR A 1 92 ? 11.375 9.669 -13.794 1.00 94.44 92 TYR A O 1
ATOM 802 N N . SER A 1 93 ? 10.633 10.204 -15.858 1.00 95.75 93 SER A N 1
ATOM 803 C CA . SER A 1 93 ? 9.768 11.305 -15.421 1.00 95.75 93 SER A CA 1
ATOM 804 C C . SER A 1 93 ? 8.707 10.811 -14.445 1.00 95.75 93 SER A C 1
ATOM 806 O O . SER A 1 93 ? 8.623 11.312 -13.331 1.00 95.75 93 SER A O 1
ATOM 808 N N . CYS A 1 94 ? 7.974 9.762 -14.819 1.00 94.75 94 CYS A N 1
ATOM 809 C CA . CYS A 1 94 ? 6.920 9.200 -13.981 1.00 94.75 94 CYS A CA 1
ATOM 810 C C . CYS A 1 94 ? 7.469 8.660 -12.645 1.00 94.75 94 CYS A C 1
ATOM 812 O O . CYS A 1 94 ? 6.898 8.907 -11.585 1.00 94.75 94 CYS A O 1
ATOM 814 N N . ALA A 1 95 ? 8.630 7.993 -12.655 1.00 93.19 95 ALA A N 1
ATOM 815 C CA . ALA A 1 95 ? 9.295 7.569 -11.422 1.00 93.19 95 ALA A CA 1
ATOM 816 C C . ALA A 1 95 ? 9.761 8.755 -10.557 1.00 93.19 95 ALA A C 1
ATOM 818 O O . ALA A 1 95 ? 9.801 8.645 -9.334 1.00 93.19 95 ALA A O 1
ATOM 819 N N . ASN A 1 96 ? 10.137 9.880 -11.167 1.00 94.38 96 ASN A N 1
ATOM 820 C CA . ASN A 1 96 ? 10.504 11.101 -10.455 1.00 94.38 96 ASN A CA 1
ATOM 821 C C . ASN A 1 96 ? 9.309 11.747 -9.753 1.00 94.38 96 ASN A C 1
ATOM 823 O O . ASN A 1 96 ? 9.444 12.136 -8.592 1.00 94.38 96 ASN A O 1
ATOM 827 N N . ASP A 1 97 ? 8.163 11.816 -10.424 1.00 93.69 97 ASP A N 1
ATOM 828 C CA . ASP A 1 97 ? 6.934 12.326 -9.823 1.00 93.69 97 ASP A CA 1
ATOM 829 C C . ASP A 1 97 ? 6.478 11.417 -8.673 1.00 93.69 97 ASP A C 1
ATOM 831 O O . ASP A 1 97 ? 6.357 11.886 -7.544 1.00 93.69 97 ASP A O 1
ATOM 835 N N . LEU A 1 98 ? 6.429 10.095 -8.879 1.00 92.56 98 LEU A N 1
ATOM 836 C CA . LEU A 1 98 ? 6.078 9.142 -7.817 1.00 92.56 98 LEU A CA 1
ATOM 837 C C . LEU A 1 98 ? 7.062 9.145 -6.638 1.00 92.56 98 LEU A C 1
ATOM 839 O O . LEU A 1 98 ? 6.650 8.997 -5.489 1.00 92.56 98 LEU A O 1
ATOM 843 N N . TYR A 1 99 ? 8.360 9.344 -6.881 1.00 92.44 99 TYR A N 1
ATOM 844 C CA . TYR A 1 99 ? 9.343 9.531 -5.810 1.00 92.44 99 TYR A CA 1
ATOM 845 C C . TYR A 1 99 ? 9.020 10.761 -4.944 1.00 92.44 99 TYR A C 1
ATOM 847 O O . TYR A 1 99 ? 9.099 10.690 -3.716 1.00 92.44 99 TYR A O 1
ATOM 855 N N . ARG A 1 100 ? 8.653 11.888 -5.569 1.00 90.06 100 ARG A N 1
ATOM 856 C CA . ARG A 1 100 ? 8.263 13.121 -4.866 1.00 90.06 100 ARG A CA 1
ATOM 857 C C . ARG A 1 100 ? 6.935 12.945 -4.128 1.00 90.06 100 ARG A C 1
ATOM 859 O O . ARG A 1 100 ? 6.796 13.381 -2.988 1.00 90.06 100 ARG A O 1
ATOM 866 N N . ASP A 1 101 ? 5.974 12.291 -4.753 1.00 89.25 101 ASP A N 1
ATOM 867 C CA . ASP A 1 101 ? 4.648 12.075 -4.186 1.00 89.25 101 ASP A CA 1
ATOM 868 C C . ASP A 1 101 ? 4.705 11.182 -2.944 1.00 89.25 101 ASP A C 1
ATOM 870 O O . ASP A 1 101 ? 4.097 11.487 -1.915 1.00 89.25 101 ASP A O 1
ATOM 874 N N . TYR A 1 102 ? 5.486 10.097 -2.996 1.00 86.62 102 TYR A N 1
ATOM 875 C CA . TYR A 1 102 ? 5.671 9.234 -1.834 1.00 86.62 102 TYR A CA 1
ATOM 876 C C . TYR A 1 102 ? 6.459 9.924 -0.718 1.00 86.62 102 TYR A C 1
ATOM 878 O O . TYR A 1 102 ? 6.082 9.757 0.441 1.00 86.62 102 TYR A O 1
ATOM 886 N N . SER A 1 103 ? 7.458 10.754 -1.040 1.00 80.00 103 SER A N 1
ATOM 887 C CA . SER A 1 103 ? 8.229 11.497 -0.031 1.00 80.00 103 SER A CA 1
ATOM 888 C C . SER A 1 103 ? 7.454 12.645 0.625 1.00 80.00 103 SER A C 1
ATOM 890 O O . SER A 1 103 ? 7.760 13.019 1.755 1.00 80.00 103 SER A O 1
ATOM 892 N N . THR A 1 104 ? 6.419 13.171 -0.036 1.00 82.38 104 THR A N 1
ATOM 893 C CA . THR A 1 104 ? 5.559 14.259 0.475 1.00 82.38 104 THR A CA 1
ATOM 894 C C . THR A 1 104 ? 4.162 13.801 0.916 1.00 82.38 104 THR A C 1
ATOM 896 O O . THR A 1 104 ? 3.352 14.611 1.356 1.00 82.38 104 THR A O 1
ATOM 899 N N . SER A 1 105 ? 3.884 12.496 0.868 1.00 75.06 105 SER A N 1
ATOM 900 C CA . SER A 1 105 ? 2.598 11.881 1.239 1.00 75.06 105 SER A CA 1
ATOM 901 C C . SER A 1 105 ? 1.385 12.212 0.350 1.00 75.06 105 SER A C 1
ATOM 903 O O . SER A 1 105 ? 0.243 12.033 0.773 1.00 75.06 105 SER A O 1
ATOM 905 N N . ALA A 1 106 ? 1.606 12.627 -0.899 1.00 77.00 106 ALA A N 1
ATOM 906 C CA . ALA A 1 106 ? 0.565 13.075 -1.828 1.00 77.00 106 ALA A CA 1
ATOM 907 C C . ALA A 1 106 ? 0.554 12.246 -3.125 1.00 77.00 106 ALA A C 1
ATOM 909 O O . ALA A 1 106 ? 0.900 12.742 -4.186 1.00 77.00 106 ALA A O 1
ATOM 910 N N . VAL A 1 107 ? 0.165 10.969 -3.043 1.00 84.50 107 VAL A N 1
ATOM 911 C CA . VAL A 1 107 ? 0.201 10.056 -4.204 1.00 84.50 107 VAL A CA 1
ATOM 912 C C . VAL A 1 107 ? -0.890 10.358 -5.226 1.00 84.50 107 VAL A C 1
ATOM 914 O O . VAL A 1 107 ? -2.082 10.214 -4.943 1.00 84.50 107 VAL A O 1
ATOM 917 N N . SER A 1 108 ? -0.462 10.693 -6.442 1.00 88.75 108 SER A N 1
ATOM 918 C CA . SER A 1 108 ? -1.316 10.847 -7.615 1.00 88.75 108 SER A CA 1
ATOM 919 C C . SER A 1 108 ? -1.767 9.490 -8.171 1.00 88.75 108 SER A C 1
ATOM 921 O O . SER A 1 108 ? -0.967 8.625 -8.537 1.00 88.75 108 SER A O 1
ATOM 923 N N . LEU A 1 109 ? -3.089 9.298 -8.277 1.00 91.06 109 LEU A N 1
ATOM 924 C CA . LEU A 1 109 ? -3.656 8.136 -8.970 1.00 91.06 109 LEU A CA 1
ATOM 925 C C . LEU A 1 109 ? -3.301 8.151 -10.464 1.00 91.06 109 LEU A C 1
ATOM 927 O O . LEU A 1 109 ? -3.125 7.089 -11.058 1.00 91.06 109 LEU A O 1
ATOM 931 N N . ASP A 1 110 ? -3.187 9.334 -11.065 1.00 92.19 110 ASP A N 1
ATOM 932 C CA . ASP A 1 110 ? -2.837 9.473 -12.478 1.00 92.19 110 ASP A CA 1
ATOM 933 C C . ASP A 1 110 ? -1.403 9.021 -12.747 1.00 92.19 110 ASP A C 1
ATOM 935 O O . ASP A 1 110 ? -1.160 8.294 -13.712 1.00 92.19 110 ASP A O 1
ATOM 939 N N . ASP A 1 111 ? -0.485 9.331 -11.837 1.00 92.38 111 ASP A N 1
ATOM 940 C CA . ASP A 1 111 ? 0.917 8.935 -11.941 1.00 92.38 111 ASP A CA 1
ATOM 941 C C . ASP A 1 111 ? 1.055 7.420 -11.756 1.00 92.38 111 ASP A C 1
ATOM 943 O O . ASP A 1 111 ? 1.806 6.765 -12.475 1.00 92.38 111 ASP A O 1
ATOM 947 N N . LEU A 1 112 ? 0.260 6.815 -10.863 1.00 92.94 112 LEU A N 1
ATOM 948 C CA . LEU A 1 112 ? 0.197 5.358 -10.707 1.00 92.94 112 LEU A CA 1
ATOM 949 C C . LEU A 1 112 ? -0.389 4.649 -11.937 1.00 92.94 112 LEU A C 1
ATOM 951 O O . LEU A 1 112 ? 0.103 3.585 -12.325 1.00 92.94 112 LEU A O 1
ATOM 955 N N . ILE A 1 113 ? -1.419 5.225 -12.565 1.00 94.81 113 ILE A N 1
ATOM 956 C CA . ILE A 1 113 ? -1.985 4.737 -13.833 1.00 94.81 113 ILE A CA 1
ATOM 957 C C . ILE A 1 113 ? -0.926 4.801 -14.931 1.00 94.81 113 ILE A C 1
ATOM 959 O O . ILE A 1 113 ? -0.732 3.813 -15.641 1.00 94.81 113 ILE A O 1
ATOM 963 N N . GLN A 1 114 ? -0.235 5.935 -15.056 1.00 94.88 114 GLN A N 1
ATOM 964 C CA . GLN A 1 114 ? 0.804 6.144 -16.059 1.00 94.88 114 GLN A CA 1
ATOM 965 C C . GLN A 1 114 ? 1.977 5.187 -15.852 1.00 94.88 114 GLN A C 1
ATOM 967 O O . GLN A 1 114 ? 2.427 4.548 -16.803 1.00 94.88 114 GLN A O 1
ATOM 972 N N . TRP A 1 115 ? 2.440 5.039 -14.613 1.00 93.56 115 TRP A N 1
ATOM 973 C CA . TRP A 1 115 ? 3.491 4.099 -14.246 1.00 93.56 115 TRP A CA 1
ATOM 974 C C . TRP A 1 115 ? 3.134 2.679 -14.672 1.00 93.56 115 TRP A C 1
ATOM 976 O O . TRP A 1 115 ? 3.923 1.993 -15.321 1.00 93.56 115 TRP A O 1
ATOM 986 N N . ASN A 1 116 ? 1.916 2.245 -14.360 1.00 93.69 116 ASN A N 1
ATOM 987 C CA . ASN A 1 116 ? 1.466 0.901 -14.675 1.00 93.69 116 ASN A CA 1
ATOM 988 C C . ASN A 1 116 ? 1.255 0.691 -16.191 1.00 93.69 116 ASN A C 1
ATOM 990 O O . ASN A 1 116 ? 1.612 -0.368 -16.707 1.00 93.69 116 ASN A O 1
ATOM 994 N N . ASP A 1 117 ? 0.777 1.702 -16.927 1.00 94.50 117 ASP A N 1
ATOM 995 C CA . ASP A 1 117 ? 0.724 1.676 -18.398 1.00 94.50 117 ASP A CA 1
ATOM 996 C C . ASP A 1 117 ? 2.132 1.564 -19.016 1.00 94.50 117 ASP A C 1
ATOM 998 O O . ASP A 1 117 ? 2.332 0.765 -19.933 1.00 94.50 117 ASP A O 1
ATOM 1002 N N . LEU A 1 118 ? 3.129 2.279 -18.481 1.00 92.94 118 LEU A N 1
ATOM 1003 C CA . LEU A 1 118 ? 4.524 2.184 -18.931 1.00 92.94 118 LEU A CA 1
ATOM 1004 C C . LEU A 1 118 ? 5.114 0.792 -18.669 1.00 92.94 118 LEU A C 1
ATOM 1006 O O . LEU A 1 118 ? 5.756 0.227 -19.553 1.00 92.94 118 LEU A O 1
ATOM 1010 N N . LEU A 1 119 ? 4.848 0.185 -17.508 1.00 90.94 119 LEU A N 1
ATOM 1011 C CA . LEU A 1 119 ? 5.285 -1.188 -17.223 1.00 90.94 119 LEU A CA 1
ATOM 1012 C C . LEU A 1 119 ? 4.661 -2.214 -18.185 1.00 90.94 119 LEU A C 1
ATOM 1014 O O . LEU A 1 119 ? 5.334 -3.156 -18.617 1.00 90.94 119 LEU A O 1
ATOM 1018 N N . ILE A 1 120 ? 3.386 -2.036 -18.542 1.00 92.00 120 ILE A N 1
ATOM 1019 C CA . ILE A 1 120 ? 2.700 -2.867 -19.541 1.00 92.00 120 ILE A CA 1
ATOM 1020 C C . ILE A 1 120 ? 3.329 -2.662 -20.926 1.00 92.00 120 ILE A C 1
ATOM 1022 O O . ILE A 1 120 ? 3.648 -3.649 -21.594 1.00 92.00 120 ILE A O 1
ATOM 1026 N N . GLU A 1 121 ? 3.550 -1.410 -21.342 1.00 91.69 121 GLU A N 1
ATOM 1027 C CA . GLU A 1 121 ? 4.193 -1.058 -22.615 1.00 91.69 121 GLU A CA 1
ATOM 1028 C C . GLU A 1 121 ? 5.581 -1.707 -22.725 1.00 91.69 121 GLU A C 1
ATOM 1030 O O . GLU A 1 121 ? 5.862 -2.395 -23.710 1.00 91.69 121 GLU A O 1
ATOM 1035 N N . GLY A 1 122 ? 6.422 -1.558 -21.697 1.00 88.50 122 GLY A N 1
ATOM 1036 C CA . GLY A 1 122 ? 7.770 -2.124 -21.655 1.00 88.50 122 GLY A CA 1
ATOM 1037 C C . GLY A 1 122 ? 7.781 -3.647 -21.774 1.00 88.50 122 GLY A C 1
ATOM 1038 O O . GLY A 1 122 ? 8.587 -4.198 -22.528 1.00 88.50 122 GLY A O 1
ATOM 1039 N N . LYS A 1 123 ? 6.844 -4.339 -21.106 1.00 87.44 123 LYS A N 1
ATOM 1040 C CA . LYS A 1 123 ? 6.683 -5.798 -21.238 1.00 87.44 123 LYS A CA 1
ATOM 1041 C C . LYS A 1 123 ? 6.261 -6.220 -22.641 1.00 87.44 123 LYS A C 1
ATOM 1043 O O . LYS A 1 123 ? 6.820 -7.178 -23.169 1.00 87.44 123 LYS A O 1
ATOM 1048 N N . ILE A 1 124 ? 5.289 -5.534 -23.243 1.00 88.81 124 ILE A N 1
ATOM 1049 C CA . ILE A 1 124 ? 4.805 -5.853 -24.596 1.00 88.81 124 ILE A CA 1
ATOM 1050 C C . ILE A 1 124 ? 5.918 -5.636 -25.625 1.00 88.81 124 ILE A C 1
ATOM 1052 O O . ILE A 1 124 ? 6.131 -6.485 -26.490 1.00 88.81 124 ILE A O 1
ATOM 1056 N N . LYS A 1 125 ? 6.663 -4.533 -25.498 1.00 86.38 125 LYS A N 1
ATOM 1057 C CA . LYS A 1 125 ? 7.791 -4.193 -26.376 1.00 86.38 125 LYS A CA 1
ATOM 1058 C C . LYS A 1 125 ? 9.060 -5.005 -26.094 1.00 86.38 125 LYS A C 1
ATOM 1060 O O . LYS A 1 125 ? 10.008 -4.911 -26.867 1.00 86.38 125 LYS A O 1
ATOM 1065 N N . LYS A 1 126 ? 9.068 -5.826 -25.035 1.00 83.50 126 LYS A N 1
ATOM 1066 C CA . LYS A 1 126 ? 10.193 -6.677 -24.608 1.00 83.50 126 LYS A CA 1
ATOM 1067 C C . LYS A 1 126 ? 11.502 -5.907 -24.412 1.00 83.50 126 LYS A C 1
ATOM 1069 O O . LYS A 1 126 ? 12.577 -6.438 -24.684 1.00 83.50 126 LYS A O 1
ATOM 1074 N N . TYR A 1 127 ? 11.426 -4.671 -23.925 1.00 80.19 127 TYR A N 1
ATOM 1075 C CA . TYR A 1 127 ? 12.636 -3.955 -23.541 1.00 80.19 127 TYR A CA 1
ATOM 1076 C C . TYR A 1 127 ? 13.340 -4.723 -22.412 1.00 80.19 127 TYR A C 1
ATOM 1078 O O . TYR A 1 127 ? 12.705 -5.139 -21.439 1.00 80.19 127 TYR A O 1
ATOM 1086 N N . THR A 1 128 ? 14.645 -4.962 -22.561 1.00 63.59 128 THR A N 1
ATOM 1087 C CA . THR A 1 128 ? 15.470 -5.646 -21.556 1.00 63.59 128 THR A CA 1
ATOM 1088 C C . THR A 1 128 ? 15.761 -4.674 -20.420 1.00 63.59 128 THR A C 1
ATOM 1090 O O . THR A 1 128 ? 16.788 -4.010 -20.393 1.00 63.59 128 THR A O 1
ATOM 1093 N N . ILE A 1 129 ? 14.799 -4.540 -19.514 1.00 60.31 129 ILE A N 1
ATOM 1094 C CA . ILE A 1 129 ? 14.865 -3.620 -18.382 1.00 60.31 129 ILE A CA 1
ATOM 1095 C C . ILE A 1 129 ? 15.399 -4.418 -17.195 1.00 60.31 129 ILE A C 1
ATOM 1097 O O . ILE A 1 129 ? 14.683 -5.259 -16.649 1.00 60.31 129 ILE A O 1
ATOM 1101 N N . ILE A 1 130 ? 16.649 -4.165 -16.793 1.00 53.84 130 ILE A N 1
ATOM 1102 C CA . ILE A 1 130 ? 17.321 -4.856 -15.671 1.00 53.84 130 ILE A CA 1
ATOM 1103 C C . ILE A 1 130 ? 16.542 -4.688 -14.351 1.00 53.84 130 ILE A C 1
ATOM 1105 O O . ILE A 1 130 ? 16.699 -5.475 -13.423 1.00 53.84 130 ILE A O 1
ATOM 1109 N N . SER A 1 131 ? 15.668 -3.684 -14.257 1.00 51.41 131 SER A N 1
ATOM 1110 C CA . SER A 1 131 ? 15.239 -3.142 -12.974 1.00 51.41 131 SER A CA 1
ATOM 1111 C C . SER A 1 131 ? 13.798 -3.394 -12.519 1.00 51.41 131 SER A C 1
ATOM 1113 O O . SER A 1 131 ? 13.559 -3.217 -11.330 1.00 51.41 131 SER A O 1
ATOM 1115 N N . TYR A 1 132 ? 12.836 -3.841 -13.345 1.00 60.72 132 TYR A N 1
ATOM 1116 C CA . TYR A 1 132 ? 11.441 -4.019 -12.860 1.00 60.72 132 TYR A CA 1
ATOM 1117 C C . TYR A 1 132 ? 10.658 -5.168 -13.497 1.00 60.72 132 TYR A C 1
ATOM 1119 O O . TYR A 1 132 ? 9.617 -4.977 -14.127 1.00 60.72 132 TYR A O 1
ATOM 1127 N N . THR A 1 133 ? 11.095 -6.399 -13.256 1.00 57.53 133 THR A N 1
ATOM 1128 C CA . THR A 1 133 ? 10.333 -7.606 -13.621 1.00 57.53 133 THR A CA 1
ATOM 1129 C C . THR A 1 133 ? 9.753 -8.344 -12.416 1.00 57.53 133 THR A C 1
ATOM 1131 O O . THR A 1 133 ? 9.555 -9.551 -12.461 1.00 57.53 133 THR A O 1
ATOM 1134 N N . THR A 1 134 ? 9.391 -7.628 -11.351 1.00 66.56 134 THR A N 1
ATOM 1135 C CA . THR A 1 134 ? 8.743 -8.227 -10.171 1.00 66.56 134 THR A CA 1
ATOM 1136 C C . THR A 1 134 ? 7.277 -8.603 -10.397 1.00 66.56 134 THR A C 1
ATOM 1138 O O . THR A 1 134 ? 6.757 -9.471 -9.704 1.00 66.56 134 THR A O 1
ATOM 1141 N N . TYR A 1 135 ? 6.601 -7.991 -11.375 1.00 77.44 135 TYR A N 1
ATOM 1142 C CA . TYR A 1 135 ? 5.168 -8.193 -11.605 1.00 77.44 135 TYR A CA 1
ATOM 1143 C C . TYR A 1 135 ? 4.887 -8.945 -12.908 1.00 77.44 135 TYR A C 1
ATOM 1145 O O . TYR A 1 135 ? 5.535 -8.711 -13.932 1.00 77.44 135 TYR A O 1
ATOM 1153 N N . SER A 1 136 ? 3.898 -9.843 -12.900 1.00 87.00 136 SER A N 1
ATOM 1154 C CA . SER A 1 136 ? 3.401 -10.501 -14.114 1.00 87.00 136 SER A CA 1
ATOM 1155 C C . SER A 1 136 ? 2.577 -9.528 -14.967 1.00 87.00 136 SER A C 1
ATOM 1157 O O . SER A 1 136 ? 2.049 -8.537 -14.465 1.00 87.00 136 SER A O 1
ATOM 1159 N N . LEU A 1 137 ? 2.457 -9.790 -16.273 1.00 88.81 137 LEU A N 1
ATOM 1160 C CA . LEU A 1 137 ? 1.629 -8.948 -17.149 1.00 88.81 137 LEU A CA 1
ATOM 1161 C C . LEU A 1 137 ? 0.152 -8.967 -16.718 1.00 88.81 137 LEU A C 1
ATOM 1163 O O . LEU A 1 137 ? -0.511 -7.934 -16.763 1.00 88.81 137 LEU A O 1
ATOM 1167 N N . ASP A 1 138 ? -0.343 -10.120 -16.267 1.00 91.75 138 ASP A N 1
ATOM 1168 C CA . ASP A 1 138 ? -1.726 -10.273 -15.805 1.00 91.75 138 ASP A CA 1
ATOM 1169 C C . ASP A 1 138 ? -1.990 -9.485 -14.526 1.00 91.75 138 ASP A C 1
ATOM 1171 O O . ASP A 1 138 ? -3.027 -8.829 -14.412 1.00 91.75 138 ASP A O 1
ATOM 1175 N N . TYR A 1 139 ? -1.024 -9.473 -13.601 1.00 91.38 139 TYR A N 1
ATOM 1176 C CA . TYR A 1 139 ? -1.089 -8.626 -12.417 1.00 91.38 139 TYR A CA 1
ATOM 1177 C C . TYR A 1 139 ? -1.193 -7.149 -12.809 1.00 91.38 139 TYR A C 1
ATOM 1179 O O . TYR A 1 139 ? -2.124 -6.475 -12.380 1.00 91.38 139 TYR A O 1
ATOM 1187 N N . LEU A 1 140 ? -0.312 -6.660 -13.691 1.00 91.81 140 LEU A N 1
ATOM 1188 C CA . LEU A 1 140 ? -0.331 -5.258 -14.127 1.00 91.81 140 LEU A CA 1
ATOM 1189 C C . LEU A 1 140 ? -1.660 -4.888 -14.801 1.00 91.81 140 LEU A C 1
ATOM 1191 O O . LEU A 1 140 ? -2.230 -3.838 -14.508 1.00 91.81 140 LEU A O 1
ATOM 1195 N N . LYS A 1 141 ? -2.204 -5.762 -15.657 1.00 93.75 141 LYS A N 1
ATOM 1196 C CA . LYS A 1 141 ? -3.515 -5.555 -16.298 1.00 93.75 141 LYS A CA 1
ATOM 1197 C C . LYS A 1 141 ? -4.657 -5.504 -15.283 1.00 93.75 141 LYS A C 1
ATOM 1199 O O . LYS A 1 141 ? -5.556 -4.673 -15.422 1.00 93.75 141 LYS A O 1
ATOM 1204 N N . LYS A 1 142 ? -4.631 -6.372 -14.267 1.00 95.69 142 LYS A N 1
ATOM 1205 C CA . LYS A 1 142 ? -5.620 -6.368 -13.184 1.00 95.69 142 LYS A CA 1
ATOM 1206 C C . LYS A 1 142 ? -5.545 -5.065 -12.388 1.00 95.69 142 LYS A C 1
ATOM 1208 O O . LYS A 1 142 ? -6.558 -4.379 -12.277 1.00 95.69 142 LYS A O 1
ATOM 1213 N N . THR A 1 143 ? -4.353 -4.681 -11.938 1.00 92.81 143 THR A N 1
ATOM 1214 C CA . THR A 1 143 ? -4.116 -3.421 -11.219 1.00 92.81 143 THR A CA 1
ATOM 1215 C C . THR A 1 143 ? -4.547 -2.212 -12.051 1.00 92.81 143 THR A C 1
ATOM 1217 O O . THR A 1 143 ? -5.182 -1.297 -11.537 1.00 92.81 143 THR A O 1
ATOM 1220 N N . GLN A 1 144 ? -4.318 -2.235 -13.368 1.00 95.38 144 GLN A N 1
ATOM 1221 C CA . GLN A 1 144 ? -4.749 -1.154 -14.257 1.00 95.38 144 GLN A CA 1
ATOM 1222 C C . GLN A 1 144 ? -6.267 -1.003 -14.290 1.00 95.38 144 GLN A C 1
ATOM 1224 O O . GLN A 1 144 ? -6.795 0.111 -14.294 1.00 95.38 144 GLN A O 1
ATOM 1229 N N . LYS A 1 145 ? -6.987 -2.128 -14.312 1.00 95.81 145 LYS A N 1
ATOM 1230 C CA . LYS A 1 145 ? -8.448 -2.132 -14.251 1.00 95.81 145 LYS A CA 1
ATOM 1231 C C . LYS A 1 145 ? -8.940 -1.546 -12.928 1.00 95.81 145 LYS A C 1
ATOM 1233 O O . LYS A 1 145 ? -9.892 -0.769 -12.941 1.00 95.81 145 LYS A O 1
ATOM 1238 N N . GLU A 1 146 ? -8.282 -1.879 -11.821 1.00 94.38 146 GLU A N 1
ATOM 1239 C CA . GLU A 1 146 ? -8.589 -1.332 -10.496 1.00 94.38 146 GLU A CA 1
ATOM 1240 C C . GLU A 1 146 ? -8.351 0.183 -10.449 1.00 94.38 146 GLU A C 1
ATOM 1242 O O . GLU A 1 146 ? -9.269 0.926 -10.110 1.00 94.38 146 GLU A O 1
ATOM 1247 N N . TYR A 1 147 ? -7.192 0.679 -10.888 1.00 94.69 147 TYR A N 1
ATOM 1248 C CA . TYR A 1 147 ? -6.914 2.120 -10.905 1.00 94.69 147 TYR A CA 1
ATOM 1249 C C . TYR A 1 147 ? -7.884 2.908 -11.785 1.00 94.69 147 TYR A C 1
ATOM 1251 O O . TYR A 1 147 ? -8.393 3.952 -11.378 1.00 94.69 147 TYR A O 1
ATOM 1259 N N . ARG A 1 148 ? -8.216 2.389 -12.972 1.00 95.00 148 ARG A N 1
ATOM 1260 C CA . ARG A 1 148 ? -9.212 3.020 -13.849 1.00 95.00 148 ARG A CA 1
ATOM 1261 C C . ARG A 1 148 ? -10.607 3.012 -13.231 1.00 95.00 148 ARG A C 1
ATOM 1263 O O . ARG A 1 148 ? -11.345 3.977 -13.410 1.00 95.00 148 ARG A O 1
ATOM 1270 N N . TYR A 1 149 ? -10.967 1.960 -12.495 1.00 95.94 149 TYR A N 1
ATOM 1271 C CA . TYR A 1 149 ? -12.212 1.924 -11.731 1.00 95.94 149 TYR A CA 1
ATOM 1272 C C . TYR A 1 149 ? -12.226 2.997 -10.637 1.00 95.94 149 TYR A C 1
ATOM 1274 O O . TYR A 1 149 ? -13.209 3.730 -10.534 1.00 95.94 149 TYR A O 1
ATOM 1282 N N . LEU A 1 150 ? -11.144 3.136 -9.865 1.00 93.94 150 LEU A N 1
ATOM 1283 C CA . LEU A 1 150 ? -11.026 4.178 -8.840 1.00 93.94 150 LEU A CA 1
ATOM 1284 C C . LEU A 1 150 ? -11.170 5.575 -9.456 1.00 93.94 150 LEU A C 1
ATOM 1286 O O . LEU A 1 150 ? -12.000 6.356 -8.996 1.00 93.94 150 LEU A O 1
ATOM 1290 N N . LYS A 1 151 ? -10.455 5.843 -10.558 1.00 94.12 151 LYS A N 1
ATOM 1291 C CA . LYS A 1 151 ? -10.519 7.118 -11.285 1.00 94.12 151 LYS A CA 1
ATOM 1292 C C . LYS A 1 151 ? -11.929 7.414 -11.792 1.00 94.12 151 LYS A C 1
ATOM 1294 O O . LYS A 1 151 ? -12.451 8.496 -11.551 1.00 94.12 151 LYS A O 1
ATOM 1299 N N . LYS A 1 152 ? -12.577 6.441 -12.445 1.00 96.19 152 LYS A N 1
ATOM 1300 C CA . LYS A 1 152 ? -13.940 6.591 -12.983 1.00 96.19 152 LYS A CA 1
ATOM 1301 C C . LYS A 1 152 ? -14.964 6.928 -11.896 1.00 96.19 152 LYS A C 1
ATOM 1303 O O . LYS A 1 152 ? -15.899 7.678 -12.154 1.00 96.19 152 LYS A O 1
ATOM 1308 N N . ASN A 1 153 ? -14.801 6.362 -10.703 1.00 95.56 153 ASN A N 1
ATOM 1309 C CA . ASN A 1 153 ? -15.729 6.547 -9.590 1.00 95.56 153 ASN A CA 1
ATOM 1310 C C . ASN A 1 153 ? -15.292 7.649 -8.609 1.00 95.56 153 ASN A C 1
ATOM 1312 O O . ASN A 1 153 ? -15.905 7.774 -7.554 1.00 95.56 153 ASN A O 1
ATOM 1316 N N . HIS A 1 154 ? -14.260 8.440 -8.935 1.00 91.38 154 HIS A N 1
ATOM 1317 C CA . HIS A 1 154 ? -13.716 9.496 -8.068 1.00 91.38 154 HIS A CA 1
ATOM 1318 C C . HIS A 1 154 ? -13.342 8.996 -6.662 1.00 91.38 154 HIS A C 1
ATOM 1320 O O . HIS A 1 154 ? -13.491 9.704 -5.667 1.00 91.38 154 HIS A O 1
ATOM 1326 N N . ILE A 1 155 ? -12.864 7.752 -6.572 1.00 87.25 155 ILE A N 1
ATOM 1327 C CA . ILE A 1 155 ? -12.445 7.150 -5.308 1.00 87.25 155 ILE A CA 1
ATOM 1328 C C . ILE A 1 155 ? -10.977 7.528 -5.076 1.00 87.25 155 ILE A C 1
ATOM 1330 O O . ILE A 1 155 ? -10.129 7.156 -5.894 1.00 87.25 155 ILE A O 1
ATOM 1334 N N . PRO A 1 156 ? -10.648 8.242 -3.984 1.00 82.25 156 PRO A N 1
ATOM 1335 C CA . PRO A 1 156 ? -9.275 8.632 -3.705 1.00 82.25 156 PRO A CA 1
ATOM 1336 C C . PRO A 1 156 ? -8.420 7.401 -3.411 1.00 82.25 156 PRO A C 1
ATOM 1338 O O . PRO A 1 156 ? -8.831 6.492 -2.680 1.00 82.25 156 PRO A O 1
ATOM 1341 N N . ILE A 1 157 ? -7.205 7.383 -3.958 1.00 84.12 157 ILE A N 1
ATOM 1342 C CA . ILE A 1 157 ? -6.219 6.377 -3.586 1.00 84.12 157 ILE A CA 1
ATOM 1343 C C . ILE A 1 157 ? -5.590 6.755 -2.252 1.00 84.12 157 ILE A C 1
ATOM 1345 O O . ILE A 1 157 ? -5.280 7.914 -1.981 1.00 84.12 157 ILE A O 1
ATOM 1349 N N . LYS A 1 158 ? -5.418 5.758 -1.390 1.00 78.62 158 LYS A N 1
ATOM 1350 C CA . LYS A 1 158 ? -4.694 5.946 -0.140 1.00 78.62 158 LYS A CA 1
ATOM 1351 C C . LYS A 1 158 ? -3.207 5.930 -0.447 1.00 78.62 158 LYS A C 1
ATOM 1353 O O . LYS A 1 158 ? -2.735 5.043 -1.155 1.00 78.62 158 LYS A O 1
ATOM 1358 N N . HIS A 1 159 ? -2.478 6.871 0.142 1.00 81.19 159 HIS A N 1
ATOM 1359 C CA . HIS A 1 159 ? -1.018 6.898 0.069 1.00 81.19 159 HIS A CA 1
ATOM 1360 C C . HIS A 1 159 ? -0.397 5.594 0.609 1.00 81.19 159 HIS A C 1
ATOM 1362 O O . HIS A 1 159 ? 0.538 5.061 0.015 1.00 81.19 159 HIS A O 1
ATOM 1368 N N . SER A 1 160 ? -0.991 5.015 1.661 1.00 83.00 160 SER A N 1
ATOM 1369 C CA . SER A 1 160 ? -0.576 3.747 2.267 1.00 83.00 160 SER A CA 1
ATOM 1370 C C . SER A 1 160 ? -1.768 2.985 2.877 1.00 83.00 160 SER A C 1
ATOM 1372 O O . SER A 1 160 ? -2.741 3.605 3.328 1.00 83.00 160 SER A O 1
ATOM 1374 N N . PRO A 1 161 ? -1.728 1.638 2.926 1.00 79.50 161 PRO A N 1
ATOM 1375 C CA . PRO A 1 161 ? -2.759 0.835 3.589 1.00 79.50 161 PRO A CA 1
ATOM 1376 C C . PRO A 1 161 ? -2.759 0.996 5.121 1.00 79.50 161 PRO A C 1
ATOM 1378 O O . PRO A 1 161 ? -3.761 0.695 5.767 1.00 79.50 161 PRO A O 1
ATOM 1381 N N . TYR A 1 162 ? -1.668 1.505 5.701 1.00 80.69 162 TYR A N 1
ATOM 1382 C CA . TYR A 1 162 ? -1.481 1.646 7.149 1.00 80.69 162 TYR A CA 1
ATOM 1383 C C . TYR A 1 162 ? -1.803 3.043 7.683 1.00 80.69 162 TYR A C 1
ATOM 1385 O O . TYR A 1 162 ? -1.641 3.299 8.873 1.00 80.69 162 TYR A O 1
ATOM 1393 N N . VAL A 1 163 ? -2.264 3.964 6.828 1.00 79.12 163 VAL A N 1
ATOM 1394 C CA . VAL A 1 163 ? -2.680 5.295 7.285 1.00 79.12 163 VAL A CA 1
ATOM 1395 C C . VAL A 1 163 ? -3.798 5.135 8.315 1.00 79.12 163 VAL A C 1
ATOM 1397 O O . VAL A 1 163 ? -4.839 4.541 8.009 1.00 79.12 163 VAL A O 1
ATOM 1400 N N . CYS A 1 164 ? -3.595 5.692 9.512 1.00 70.06 164 CYS A N 1
ATOM 1401 C CA . CYS A 1 164 ? -4.552 5.697 10.621 1.00 70.06 164 CYS A CA 1
ATOM 1402 C C . CYS A 1 164 ? -5.760 6.606 10.331 1.00 70.06 164 CYS A C 1
ATOM 1404 O O . CYS A 1 164 ? -5.951 7.645 10.953 1.00 70.06 164 CYS A O 1
ATOM 1406 N N . THR A 1 165 ? -6.592 6.206 9.373 1.00 73.19 165 THR A N 1
ATOM 1407 C CA . THR A 1 165 ? -7.954 6.730 9.209 1.00 73.19 165 THR A CA 1
ATOM 1408 C C . THR A 1 165 ? -8.932 5.855 9.983 1.00 73.19 165 THR A C 1
ATOM 1410 O O . THR A 1 165 ? -8.691 4.660 10.142 1.00 73.19 165 THR A O 1
ATOM 1413 N N . THR A 1 166 ? -10.064 6.405 10.420 1.00 67.19 166 THR A N 1
ATOM 1414 C CA . THR A 1 166 ? -11.084 5.668 11.190 1.00 67.19 166 THR A CA 1
ATOM 1415 C C . THR A 1 166 ? -11.556 4.398 10.470 1.00 67.19 166 THR A C 1
ATOM 1417 O O . THR A 1 166 ? -11.729 3.352 11.090 1.00 67.19 166 THR A O 1
ATOM 1420 N N . SER A 1 167 ? -11.697 4.457 9.141 1.00 64.25 167 SER A N 1
ATOM 1421 C CA . SER A 1 167 ? -12.096 3.312 8.314 1.00 64.25 167 SER A CA 1
ATOM 1422 C C . SER A 1 167 ? -10.991 2.261 8.165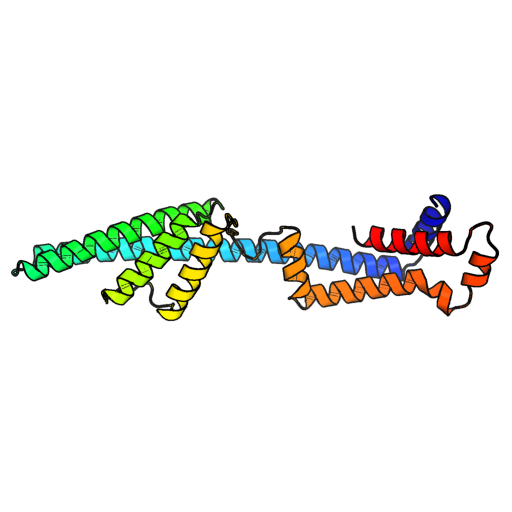 1.00 64.25 167 SER A C 1
ATOM 1424 O O . SER A 1 167 ? -11.278 1.070 8.257 1.00 64.25 167 SER A O 1
ATOM 1426 N N . ASN A 1 168 ? -9.726 2.664 7.994 1.00 68.00 168 ASN A N 1
ATOM 1427 C CA . ASN A 1 168 ? -8.602 1.721 7.992 1.00 68.00 168 ASN A CA 1
ATOM 1428 C C . ASN A 1 168 ? -8.400 1.080 9.349 1.00 68.00 168 ASN A C 1
ATOM 1430 O O . ASN A 1 168 ? -8.097 -0.101 9.417 1.00 68.00 168 ASN A O 1
ATOM 1434 N N . LEU A 1 169 ? -8.570 1.848 10.420 1.00 69.50 169 LEU A N 1
ATOM 1435 C CA . LEU A 1 169 ? -8.441 1.337 11.766 1.00 69.50 169 LEU A CA 1
ATOM 1436 C C . LEU A 1 169 ? -9.457 0.210 11.980 1.00 69.50 169 LEU A C 1
ATOM 1438 O O . LEU A 1 169 ? -9.053 -0.875 12.373 1.00 69.50 169 LEU A O 1
ATOM 1442 N N . ALA A 1 170 ? -10.720 0.409 11.588 1.00 68.25 170 ALA A N 1
ATOM 1443 C CA . ALA A 1 170 ? -11.754 -0.624 11.645 1.00 68.25 170 ALA A CA 1
ATOM 1444 C C . ALA A 1 170 ? -11.435 -1.867 10.788 1.00 68.25 170 ALA A C 1
ATOM 1446 O O . ALA A 1 170 ? -11.556 -2.988 11.278 1.00 68.25 170 ALA A O 1
ATOM 1447 N N . VAL A 1 171 ? -10.995 -1.686 9.536 1.00 68.88 171 VAL A N 1
ATOM 1448 C CA . VAL A 1 171 ? -10.652 -2.797 8.619 1.00 68.88 171 VAL A CA 1
ATOM 1449 C C . VAL A 1 171 ? -9.401 -3.556 9.073 1.00 68.88 171 VAL A C 1
ATOM 1451 O O . VAL A 1 171 ? -9.340 -4.781 8.995 1.00 68.88 171 VAL A O 1
ATOM 1454 N N . ASN A 1 172 ? -8.386 -2.849 9.557 1.00 68.81 172 ASN A N 1
ATOM 1455 C CA . ASN A 1 172 ? -7.156 -3.465 10.039 1.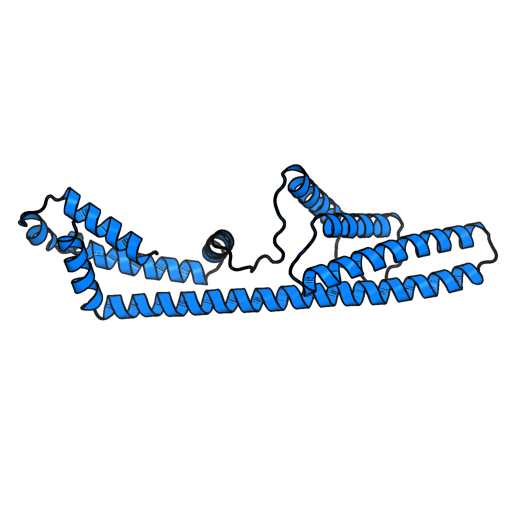00 68.81 172 ASN A CA 1
ATOM 1456 C C . ASN A 1 172 ? -7.388 -4.139 11.406 1.00 68.81 172 ASN A C 1
ATOM 1458 O O . ASN A 1 172 ? -6.803 -5.188 11.660 1.00 68.81 172 ASN A O 1
ATOM 1462 N N . LEU A 1 173 ? -8.293 -3.621 12.253 1.00 70.06 173 LEU A N 1
ATOM 1463 C CA . LEU A 1 173 ? -8.718 -4.306 13.479 1.00 70.06 173 LEU A CA 1
ATOM 1464 C C . LEU A 1 173 ? -9.469 -5.604 13.158 1.00 70.06 173 LEU A C 1
ATOM 1466 O O . LEU A 1 173 ? -9.204 -6.621 13.789 1.00 70.06 173 LEU A O 1
ATOM 1470 N N . SER A 1 174 ? -10.378 -5.609 12.180 1.00 66.62 174 SER A N 1
ATOM 1471 C CA . SER A 1 174 ? -11.129 -6.827 11.844 1.00 66.62 174 SER A CA 1
ATOM 1472 C C . SER A 1 174 ? -10.260 -7.917 11.211 1.00 66.62 174 SER A C 1
ATOM 1474 O O . SER A 1 174 ? -10.549 -9.098 11.382 1.00 66.62 174 SER A O 1
ATOM 1476 N N . ASN A 1 175 ? -9.184 -7.536 10.519 1.00 67.81 175 ASN A N 1
ATOM 1477 C CA . ASN A 1 175 ? -8.311 -8.466 9.801 1.00 67.81 175 ASN A CA 1
ATOM 1478 C C . ASN A 1 175 ? -7.081 -8.937 10.596 1.00 67.81 175 ASN A C 1
ATOM 1480 O O . ASN A 1 175 ? -6.367 -9.822 10.126 1.00 6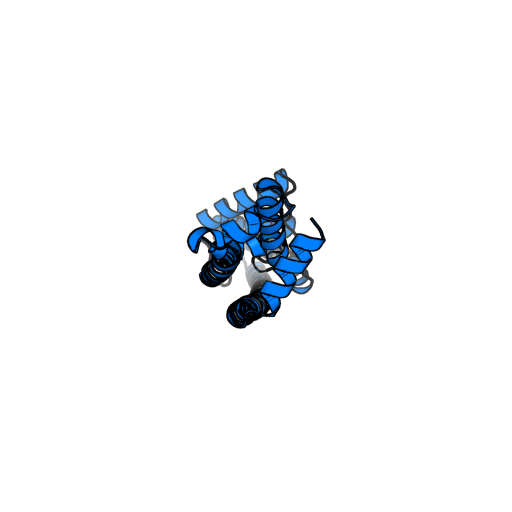7.81 175 ASN A O 1
ATOM 1484 N N . HIS A 1 176 ? -6.800 -8.368 11.773 1.00 71.56 176 HIS A N 1
ATOM 1485 C CA . HIS A 1 176 ? -5.594 -8.679 12.545 1.00 71.56 176 HIS A CA 1
ATOM 1486 C C . HIS A 1 176 ? -5.927 -9.359 13.878 1.00 71.56 176 HIS A C 1
ATOM 1488 O O . HIS A 1 176 ? -6.841 -8.947 14.591 1.00 71.56 176 HIS A O 1
ATOM 1494 N N . TYR A 1 177 ? -5.118 -10.344 14.284 1.00 74.19 177 TYR A N 1
ATOM 1495 C CA . TYR A 1 177 ? -5.282 -11.065 15.559 1.00 74.19 177 TYR A CA 1
ATOM 1496 C C . TYR A 1 177 ? -5.371 -10.130 16.779 1.00 74.19 177 TYR A C 1
ATOM 1498 O O . TYR A 1 177 ? -6.118 -10.392 17.717 1.00 74.19 177 TYR A O 1
ATOM 1506 N N . LEU A 1 178 ? -4.660 -8.998 16.741 1.00 71.25 178 LEU A N 1
ATOM 1507 C CA . LEU A 1 178 ? -4.713 -7.955 17.775 1.00 71.25 178 LEU A CA 1
ATOM 1508 C C . LEU A 1 178 ? -6.101 -7.315 17.913 1.00 71.25 178 LEU A C 1
ATOM 1510 O O . LEU A 1 178 ? -6.530 -7.034 19.030 1.00 71.25 178 LEU A O 1
ATOM 1514 N N . GLY A 1 179 ? -6.820 -7.104 16.808 1.00 74.00 179 GLY A N 1
ATOM 1515 C CA . GLY A 1 179 ? -8.172 -6.560 16.875 1.00 74.00 179 GLY A CA 1
ATOM 1516 C C . GLY A 1 179 ? -9.188 -7.579 17.389 1.00 74.00 179 GLY A C 1
ATOM 1517 O O . GLY A 1 179 ? -10.083 -7.209 18.145 1.00 74.00 179 GLY A O 1
ATOM 1518 N N . ALA A 1 180 ? -8.994 -8.872 17.108 1.00 77.25 180 ALA A N 1
ATOM 1519 C CA . ALA A 1 180 ? -9.775 -9.936 17.742 1.00 77.25 180 ALA A CA 1
ATOM 1520 C C . ALA A 1 180 ? -9.551 -9.983 19.267 1.00 77.25 180 ALA A C 1
ATOM 1522 O O . ALA A 1 180 ? -10.512 -10.092 20.027 1.00 77.25 180 ALA A O 1
ATOM 1523 N N . VAL A 1 181 ? -8.304 -9.830 19.733 1.00 80.62 181 VAL A N 1
ATOM 1524 C CA . VAL A 1 181 ? -7.986 -9.737 21.171 1.00 80.62 181 VAL A CA 1
ATOM 1525 C C . VAL A 1 181 ? -8.662 -8.520 21.812 1.00 80.62 181 VAL A C 1
ATOM 1527 O O . VAL A 1 181 ? -9.275 -8.654 22.870 1.00 80.62 181 VAL A O 1
ATOM 1530 N N . LEU A 1 182 ? -8.614 -7.353 21.162 1.00 80.00 182 LEU A N 1
ATOM 1531 C CA . LEU A 1 182 ? -9.300 -6.142 21.627 1.00 80.00 182 LEU A CA 1
ATOM 1532 C C . LEU A 1 182 ? -10.820 -6.341 21.734 1.00 80.00 182 LEU A C 1
ATOM 1534 O O . LEU A 1 182 ? -11.410 -5.966 22.747 1.00 80.00 182 LEU A O 1
ATOM 1538 N N . LEU A 1 183 ? -11.441 -6.985 20.741 1.00 81.56 183 LEU A N 1
ATOM 1539 C CA . LEU A 1 183 ? -12.865 -7.331 20.773 1.00 81.56 183 LEU A CA 1
ATOM 1540 C C . LEU A 1 183 ? -13.198 -8.263 21.943 1.00 81.56 183 LEU A C 1
ATOM 1542 O O . LEU A 1 183 ? -14.171 -8.019 22.651 1.00 81.56 183 LEU A O 1
ATOM 1546 N N . ILE A 1 184 ? -12.387 -9.295 22.191 1.00 84.19 184 ILE A N 1
ATOM 1547 C CA . ILE A 1 184 ? -12.587 -10.223 23.317 1.00 84.19 184 ILE A CA 1
ATOM 1548 C C . ILE A 1 184 ? -12.507 -9.480 24.656 1.00 84.19 184 ILE A C 1
ATOM 1550 O O . ILE A 1 184 ? -13.386 -9.646 25.502 1.00 84.19 184 ILE A O 1
ATOM 1554 N N . LEU A 1 185 ? -11.488 -8.637 24.851 1.00 84.06 185 LEU A N 1
ATOM 1555 C CA . LEU A 1 185 ? -11.344 -7.835 26.071 1.00 84.06 185 LEU A CA 1
ATOM 1556 C C . LEU A 1 185 ? -12.534 -6.888 26.270 1.00 84.06 185 LEU A C 1
ATOM 1558 O O . LEU A 1 185 ? -13.024 -6.736 27.390 1.00 84.06 185 LEU A O 1
ATOM 1562 N N . TYR A 1 186 ? -13.038 -6.300 25.186 1.00 83.38 186 TYR A N 1
ATOM 1563 C CA . TYR A 1 186 ? -14.226 -5.456 25.219 1.00 83.38 186 TYR A CA 1
ATOM 1564 C C . TYR A 1 186 ? -15.492 -6.246 25.592 1.00 83.38 186 TYR A C 1
ATOM 1566 O O . TYR A 1 186 ? -16.242 -5.827 26.475 1.00 83.38 186 TYR A O 1
ATOM 1574 N N . PHE A 1 187 ? -15.702 -7.435 25.018 1.00 84.00 187 PHE A N 1
ATOM 1575 C CA . PHE A 1 187 ? -16.812 -8.311 25.406 1.00 84.00 187 PHE A CA 1
ATOM 1576 C C . PHE A 1 187 ? -16.746 -8.713 26.883 1.00 84.00 187 PHE A C 1
ATOM 1578 O O . PHE A 1 187 ? -17.780 -8.739 27.549 1.00 84.00 187 PHE A O 1
ATOM 1585 N N . LEU A 1 188 ? -15.551 -8.962 27.430 1.00 84.19 188 LEU A N 1
ATOM 1586 C CA . LEU A 1 188 ? -15.385 -9.243 28.859 1.00 84.19 188 LEU A CA 1
ATOM 1587 C C . LEU A 1 188 ? -15.843 -8.075 29.749 1.00 84.19 188 LEU A C 1
ATOM 1589 O O . LEU A 1 188 ? -16.409 -8.329 30.813 1.00 84.19 188 LEU A O 1
ATOM 1593 N N . LEU A 1 189 ? -15.642 -6.820 29.324 1.00 84.12 189 LEU A N 1
ATOM 1594 C CA . LEU A 1 189 ? -16.169 -5.644 30.029 1.00 84.12 189 LEU A CA 1
ATOM 1595 C C . LEU A 1 189 ? -17.693 -5.559 29.934 1.00 84.12 189 LEU A C 1
ATOM 1597 O O . LEU A 1 189 ? -18.346 -5.326 30.951 1.00 84.12 189 LEU A O 1
ATOM 1601 N N . ILE A 1 190 ? -18.266 -5.789 28.747 1.00 84.44 190 ILE A N 1
ATOM 1602 C CA . ILE A 1 190 ? -19.725 -5.798 28.566 1.00 84.44 190 ILE A CA 1
ATOM 1603 C C . ILE A 1 190 ? -20.359 -6.857 29.468 1.00 84.44 190 ILE A C 1
ATOM 1605 O O . ILE A 1 190 ? -21.278 -6.546 30.224 1.00 84.44 190 ILE A O 1
ATOM 1609 N N . PHE A 1 191 ? -19.856 -8.091 29.452 1.00 83.06 191 PHE A N 1
ATOM 1610 C CA . PHE A 1 191 ? -20.403 -9.149 30.299 1.00 83.06 191 PHE A CA 1
ATOM 1611 C C . PHE A 1 191 ? -20.367 -8.775 31.785 1.00 83.06 191 PHE A C 1
ATOM 1613 O O . PHE A 1 191 ? -21.333 -9.037 32.496 1.00 83.06 191 PHE A O 1
ATOM 1620 N N . ASP A 1 192 ? -19.317 -8.101 32.263 1.00 80.56 192 ASP A N 1
ATOM 1621 C CA . ASP A 1 192 ? -19.238 -7.663 33.662 1.00 80.56 192 ASP A CA 1
ATOM 1622 C C . ASP A 1 192 ? -20.261 -6.551 34.000 1.00 80.56 192 ASP A C 1
ATOM 1624 O O . ASP A 1 192 ? -20.817 -6.533 35.102 1.00 80.56 192 ASP A O 1
ATOM 1628 N N . ILE A 1 193 ? -20.588 -5.669 33.044 1.00 83.12 193 ILE A N 1
ATOM 1629 C CA . ILE A 1 193 ? -21.636 -4.634 33.182 1.00 83.12 193 ILE A CA 1
ATOM 1630 C C . ILE A 1 193 ? -23.031 -5.264 33.304 1.00 83.12 193 ILE A C 1
ATOM 1632 O O . ILE A 1 193 ? -23.862 -4.795 34.094 1.00 83.12 193 ILE A O 1
ATOM 1636 N N . PHE A 1 194 ? -23.282 -6.340 32.555 1.00 82.19 194 PHE A N 1
ATOM 1637 C CA . PHE A 1 194 ? -24.561 -7.057 32.537 1.00 82.19 194 PHE A CA 1
ATOM 1638 C C . PHE A 1 194 ? -24.650 -8.211 33.552 1.00 82.19 194 PHE A C 1
ATOM 1640 O O . PHE A 1 194 ? -25.733 -8.741 33.778 1.00 82.19 194 PHE A O 1
ATOM 1647 N N . LYS A 1 195 ? -23.566 -8.548 34.254 1.00 78.62 195 LYS A N 1
ATOM 1648 C CA . LYS A 1 195 ? -23.490 -9.672 35.206 1.00 78.62 195 LYS A CA 1
ATOM 1649 C C . LYS A 1 195 ? -24.556 -9.675 36.315 1.00 78.62 195 LYS A C 1
ATOM 1651 O O . LYS A 1 195 ? -24.887 -10.721 36.866 1.00 78.62 195 LYS A O 1
ATOM 1656 N N . GLU A 1 196 ? -25.118 -8.515 36.651 1.00 70.94 196 GLU A N 1
ATOM 1657 C CA . GLU A 1 196 ? -26.200 -8.386 37.642 1.00 70.94 196 GLU A CA 1
ATOM 1658 C C . GLU A 1 196 ? -27.492 -9.102 37.228 1.00 70.94 196 GLU A C 1
ATOM 1660 O O . GLU A 1 196 ? -28.270 -9.484 38.107 1.00 70.94 196 GLU A O 1
ATOM 1665 N N . PHE A 1 197 ? -27.707 -9.294 35.920 1.00 66.31 197 PHE A N 1
ATOM 1666 C CA . PHE A 1 197 ? -28.832 -10.052 35.371 1.00 66.31 197 PHE A CA 1
ATOM 1667 C C . PHE A 1 197 ? -28.703 -11.553 35.657 1.00 66.31 197 PHE A C 1
ATOM 1669 O O . PHE A 1 197 ? -29.689 -12.181 36.036 1.00 66.31 197 PHE A O 1
ATOM 1676 N N . ASP A 1 198 ? -27.488 -12.099 35.598 1.00 59.72 198 ASP A N 1
ATOM 1677 C CA . ASP A 1 198 ? -27.236 -13.516 35.886 1.00 59.72 198 ASP A CA 1
ATOM 1678 C C . ASP A 1 198 ? -27.283 -13.824 37.388 1.00 59.72 198 ASP A C 1
ATOM 1680 O O . ASP A 1 198 ? -27.748 -14.880 37.809 1.00 59.72 198 ASP A O 1
ATOM 1684 N N . GLN A 1 199 ? -26.825 -12.892 38.230 1.00 63.97 199 GLN A N 1
ATOM 1685 C CA . GLN A 1 199 ? -26.704 -13.110 39.678 1.00 63.97 199 GLN A CA 1
ATOM 1686 C C . GLN A 1 199 ? -27.999 -12.856 40.468 1.00 63.97 199 GLN A C 1
ATOM 1688 O O . GLN A 1 199 ? -27.996 -12.932 41.695 1.00 63.97 199 GLN A O 1
ATOM 1693 N N . GLY A 1 200 ? -29.102 -12.484 39.810 1.00 59.22 200 GLY A N 1
ATOM 1694 C CA . GLY A 1 200 ? -30.358 -12.137 40.488 1.00 59.22 200 GLY A CA 1
ATOM 1695 C C . GLY A 1 200 ? -30.334 -10.799 41.243 1.00 59.22 200 GLY A C 1
ATOM 1696 O O . GLY A 1 200 ? -31.374 -10.357 41.730 1.00 59.22 200 GLY A O 1
ATOM 1697 N N . VAL A 1 201 ? -29.180 -10.122 41.301 1.00 62.38 201 VAL A N 1
ATOM 1698 C CA . VAL A 1 201 ? -28.980 -8.796 41.922 1.00 62.38 201 VAL A CA 1
ATOM 1699 C C . VAL A 1 201 ? -29.792 -7.720 41.197 1.00 62.38 201 VAL A C 1
ATOM 1701 O O . VAL A 1 201 ? -30.220 -6.743 41.812 1.00 62.38 201 VAL A O 1
ATOM 1704 N N . TYR A 1 202 ? -30.107 -7.940 39.917 1.00 61.91 202 TYR A N 1
ATOM 1705 C CA . TYR A 1 202 ? -31.033 -7.111 39.150 1.00 61.91 202 TYR A CA 1
ATOM 1706 C C . TYR A 1 202 ? -32.390 -6.918 39.847 1.00 61.91 202 TYR A C 1
ATOM 1708 O O . TYR A 1 202 ? -33.037 -5.900 39.629 1.00 61.91 202 TYR A O 1
ATOM 1716 N N . LYS A 1 203 ? -32.832 -7.853 40.705 1.00 59.62 203 LYS A N 1
ATOM 1717 C CA . LYS A 1 203 ? -34.090 -7.722 41.457 1.00 59.62 203 LYS A CA 1
ATOM 1718 C C . LYS A 1 203 ? -34.067 -6.501 42.377 1.00 59.62 203 LYS A C 1
ATOM 1720 O O . LYS A 1 203 ? -35.073 -5.816 42.481 1.00 59.62 203 LYS A O 1
ATOM 1725 N N . ILE A 1 204 ? -32.908 -6.171 42.953 1.00 64.06 204 ILE A N 1
ATOM 1726 C CA . ILE A 1 204 ? -32.707 -4.966 43.775 1.00 64.06 204 ILE A CA 1
ATOM 1727 C C . ILE A 1 204 ? -32.787 -3.700 42.900 1.00 64.06 204 ILE A C 1
ATOM 1729 O O . ILE A 1 204 ? -33.374 -2.691 43.293 1.00 64.06 204 ILE A O 1
ATOM 1733 N N . LEU A 1 205 ? -32.260 -3.767 41.674 1.00 60.88 205 LEU A N 1
ATOM 1734 C CA . LEU A 1 205 ? -32.376 -2.706 40.668 1.00 60.88 205 LEU A CA 1
ATOM 1735 C C . LEU A 1 205 ? -33.813 -2.546 40.138 1.00 60.88 205 LEU A C 1
ATOM 1737 O O . LEU A 1 205 ? -34.232 -1.418 39.898 1.00 60.88 205 LEU A O 1
ATOM 1741 N N . PHE A 1 206 ? -34.597 -3.619 40.018 1.00 60.69 206 PHE A N 1
ATOM 1742 C CA . PHE A 1 206 ? -36.008 -3.568 39.597 1.00 60.69 206 PHE A CA 1
ATOM 1743 C C . PHE A 1 206 ? -36.989 -3.241 40.720 1.00 60.69 206 PHE A C 1
ATOM 1745 O O . PHE A 1 206 ? -38.106 -2.823 40.441 1.00 60.69 206 PHE A O 1
ATOM 1752 N N . THR A 1 207 ? -36.568 -3.333 41.982 1.00 64.25 207 THR A N 1
ATOM 1753 C CA . THR A 1 207 ? -37.271 -2.687 43.102 1.00 64.25 207 THR A CA 1
ATOM 1754 C C . THR A 1 207 ? -36.951 -1.193 43.227 1.00 64.25 207 THR A C 1
ATOM 1756 O O . THR A 1 207 ? -37.496 -0.513 44.095 1.00 64.25 207 THR A O 1
ATOM 1759 N N . SER A 1 208 ? -36.050 -0.658 42.393 1.00 66.44 208 SER A N 1
ATOM 1760 C CA . SER A 1 208 ? -35.742 0.772 42.381 1.00 66.44 208 SER A CA 1
ATOM 1761 C C . SER A 1 208 ? -36.877 1.593 41.760 1.00 66.44 208 SER A C 1
ATOM 1763 O O . SER A 1 208 ? -37.748 1.081 41.067 1.00 66.44 208 SER A O 1
ATOM 1765 N N . LYS A 1 209 ? -36.840 2.916 41.954 1.00 75.31 209 LYS A N 1
ATOM 1766 C CA . LYS A 1 209 ? -37.821 3.858 41.380 1.00 75.31 209 LYS A CA 1
ATOM 1767 C C . LYS A 1 209 ? -37.739 3.986 39.845 1.00 75.31 209 LYS A C 1
ATOM 1769 O O . LYS A 1 209 ? -38.422 4.833 39.270 1.00 75.31 209 LYS A O 1
ATOM 1774 N N . TYR A 1 210 ? -36.856 3.234 39.186 1.00 73.50 210 TYR A N 1
ATOM 1775 C CA . TYR A 1 210 ? -36.592 3.324 37.753 1.00 73.50 210 TYR A CA 1
ATOM 1776 C C . TYR A 1 210 ? -37.166 2.123 37.004 1.00 73.50 210 TYR A C 1
ATOM 1778 O O . TYR A 1 210 ? -37.009 0.985 37.425 1.00 73.50 210 TYR A O 1
ATOM 1786 N N . ASP A 1 211 ? -37.774 2.397 35.849 1.00 81.31 211 ASP A N 1
ATOM 1787 C CA . ASP A 1 211 ? -38.285 1.372 34.940 1.00 81.31 211 ASP A CA 1
ATOM 1788 C C . ASP A 1 211 ? -37.156 0.482 34.381 1.00 81.31 211 ASP A C 1
ATOM 1790 O O . ASP A 1 211 ? -36.054 0.953 34.073 1.00 81.31 211 ASP A O 1
ATOM 1794 N N . THR A 1 212 ? -37.466 -0.797 34.194 1.00 77.94 212 THR A N 1
ATOM 1795 C CA . THR A 1 212 ? -36.616 -1.843 33.619 1.00 77.94 212 THR A CA 1
ATOM 1796 C C . THR A 1 212 ? -36.003 -1.414 32.289 1.00 77.94 212 THR A C 1
ATOM 1798 O O . THR A 1 212 ? -34.791 -1.541 32.094 1.00 77.94 212 THR A O 1
ATOM 1801 N N . LEU A 1 213 ? -36.805 -0.816 31.400 1.00 82.25 213 LEU A N 1
ATOM 1802 C CA . LEU A 1 213 ? -36.327 -0.304 30.112 1.00 82.25 213 LEU A CA 1
ATOM 1803 C C . LEU A 1 213 ? -35.269 0.791 30.281 1.00 82.25 213 LEU A C 1
ATOM 1805 O O . LEU A 1 213 ? -34.267 0.804 29.567 1.00 82.25 213 LEU A O 1
ATOM 1809 N N . LYS A 1 214 ? -35.442 1.691 31.258 1.00 84.00 214 LYS A N 1
ATOM 1810 C CA . LYS A 1 214 ? -34.467 2.759 31.536 1.00 84.00 214 LYS A CA 1
ATOM 1811 C C . LYS A 1 214 ? -33.149 2.206 32.076 1.00 84.00 214 LYS A C 1
ATOM 1813 O O . LYS A 1 214 ? -32.098 2.770 31.770 1.00 84.00 214 LYS A O 1
ATOM 1818 N N . ILE A 1 215 ? -33.187 1.133 32.863 1.00 81.44 215 ILE A N 1
ATOM 1819 C CA . ILE A 1 215 ? -31.986 0.477 33.401 1.00 81.44 215 ILE A CA 1
ATOM 1820 C C . ILE A 1 215 ? -31.202 -0.193 32.269 1.00 81.44 215 ILE A C 1
ATOM 1822 O O . ILE A 1 215 ? -30.007 0.067 32.121 1.00 81.44 215 ILE A O 1
ATOM 1826 N N . ILE A 1 216 ? -31.879 -0.976 31.421 1.00 83.94 216 ILE A N 1
ATOM 1827 C CA . ILE A 1 216 ? -31.265 -1.628 30.254 1.00 83.94 216 ILE A CA 1
ATOM 1828 C C . ILE A 1 216 ? -30.667 -0.582 29.310 1.00 83.94 216 ILE A C 1
ATOM 1830 O O . ILE A 1 216 ? -29.493 -0.676 28.956 1.00 83.94 216 ILE A O 1
ATOM 1834 N N . LEU A 1 217 ? -31.432 0.461 28.967 1.00 87.38 217 LEU A N 1
ATOM 1835 C CA . LEU A 1 217 ? -30.963 1.537 28.094 1.00 87.38 217 LEU A CA 1
ATOM 1836 C C . LEU A 1 217 ? -29.718 2.228 28.663 1.00 87.38 217 LEU A C 1
ATOM 1838 O O . LEU A 1 217 ? -28.778 2.501 27.927 1.00 87.38 217 LEU A O 1
ATOM 1842 N N . THR A 1 218 ? -29.676 2.465 29.977 1.00 87.25 218 THR A N 1
ATOM 1843 C CA . THR A 1 218 ? -28.504 3.071 30.626 1.00 87.25 218 THR A CA 1
ATOM 1844 C C . THR A 1 218 ? -27.263 2.184 30.490 1.00 87.25 218 THR A C 1
ATOM 1846 O O . THR A 1 218 ? -26.198 2.695 30.156 1.00 87.25 218 THR A O 1
ATOM 1849 N N . LYS A 1 219 ? -27.384 0.866 30.681 1.00 87.12 219 LYS A N 1
ATOM 1850 C CA . LYS A 1 219 ? -26.260 -0.071 30.514 1.00 87.12 219 LYS A CA 1
ATOM 1851 C C . LYS A 1 219 ? -25.778 -0.160 29.068 1.00 87.12 219 LYS A C 1
ATOM 1853 O O . LYS A 1 219 ? -24.572 -0.203 28.837 1.00 87.12 219 LYS A O 1
ATOM 1858 N N . VAL A 1 220 ? -26.696 -0.140 28.099 1.00 87.12 220 VAL A N 1
ATOM 1859 C CA . VAL A 1 220 ? -26.354 -0.092 26.667 1.00 87.12 220 VAL A CA 1
ATOM 1860 C C . VAL A 1 220 ? -25.594 1.194 26.345 1.00 87.12 220 VAL A C 1
ATOM 1862 O O . VAL A 1 220 ? -24.502 1.129 25.789 1.00 87.12 220 VAL A O 1
ATOM 1865 N N . VAL A 1 221 ? -26.113 2.352 26.765 1.00 87.75 221 VAL A N 1
ATOM 1866 C CA . VAL A 1 221 ? -25.448 3.652 26.572 1.00 87.75 221 VAL A CA 1
ATOM 1867 C C . VAL A 1 221 ? -24.073 3.674 27.241 1.00 87.75 221 VAL A C 1
ATOM 1869 O O . VAL A 1 221 ? -23.112 4.140 26.640 1.00 87.75 221 VAL A O 1
ATOM 1872 N N . PHE A 1 222 ? -23.952 3.128 28.451 1.00 87.44 222 PHE A N 1
ATOM 1873 C CA . PHE A 1 222 ? -22.679 3.035 29.162 1.00 87.44 222 PHE A CA 1
ATOM 1874 C C . PHE A 1 222 ? -21.670 2.123 28.448 1.00 87.44 222 PHE A C 1
ATOM 1876 O O . PHE A 1 222 ? -20.495 2.457 28.352 1.00 87.44 222 PHE A O 1
ATOM 1883 N N . SER A 1 223 ? -22.129 0.999 27.894 1.00 85.62 223 SER A N 1
ATOM 1884 C CA . SER A 1 223 ? -21.280 0.076 27.130 1.00 85.62 223 SER A CA 1
ATOM 1885 C C . SER A 1 223 ? -20.769 0.718 25.839 1.00 85.62 223 SER A C 1
ATOM 1887 O O . SER A 1 223 ? -19.595 0.566 25.508 1.00 85.62 223 SER A O 1
ATOM 1889 N N . ILE A 1 224 ? -21.623 1.477 25.143 1.00 83.62 224 ILE A N 1
ATOM 1890 C CA . ILE A 1 224 ? -21.237 2.265 23.962 1.00 83.62 224 ILE A CA 1
ATOM 1891 C C . ILE A 1 224 ? -20.253 3.370 24.353 1.00 83.62 224 ILE A C 1
ATOM 1893 O O . ILE A 1 224 ? -19.286 3.597 23.640 1.00 83.62 224 ILE A O 1
ATOM 1897 N N . PHE A 1 225 ? -20.459 4.029 25.496 1.00 82.94 225 PHE A N 1
ATOM 1898 C CA . PHE A 1 225 ? -19.543 5.057 25.989 1.00 82.94 225 PHE A CA 1
ATOM 1899 C C . PHE A 1 225 ? -18.134 4.512 26.254 1.00 82.94 225 PHE A C 1
ATOM 1901 O O . PHE A 1 225 ? -17.167 5.205 25.995 1.00 82.94 225 PHE A O 1
ATOM 1908 N N . LEU A 1 226 ? -17.997 3.263 26.706 1.00 78.25 226 LEU A N 1
ATOM 1909 C CA . LEU A 1 226 ? -16.686 2.614 26.860 1.00 78.25 226 LEU A CA 1
ATOM 1910 C C . LEU A 1 226 ? -16.009 2.251 25.524 1.00 78.25 226 LEU A C 1
ATOM 1912 O O . LEU A 1 226 ? -14.864 1.804 25.530 1.00 78.25 226 LEU A O 1
ATOM 1916 N N . LEU A 1 227 ? -16.730 2.381 24.409 1.00 68.00 227 LEU A N 1
ATOM 1917 C CA . LEU A 1 227 ? -16.277 2.089 23.047 1.00 68.00 227 LEU A CA 1
ATOM 1918 C C . LEU A 1 227 ? -15.751 3.348 22.325 1.00 68.00 227 LEU A C 1
ATOM 1920 O O . LEU A 1 227 ? -15.062 3.211 21.315 1.00 68.00 227 LEU A O 1
ATOM 1924 N N . ILE A 1 228 ? -16.109 4.543 22.814 1.00 60.94 228 ILE A N 1
ATOM 1925 C CA . ILE A 1 228 ? -15.762 5.863 22.253 1.00 60.94 228 ILE A CA 1
ATOM 1926 C C . ILE A 1 228 ? -14.596 6.454 23.044 1.00 60.94 228 ILE A C 1
ATOM 1928 O O . ILE A 1 228 ? -13.663 6.967 22.390 1.00 60.94 228 ILE A O 1
#

pLDDT: mean 84.07, std 9.98, range [51.41, 96.19]

Secondary structure (DSSP, 8-state):
-HHHHHHHHHHHHH-HHHHHHHHHHHHHHHHHHHHHHHHHHHHHHHHHHHHHHHHHHHHHHHHHHHHHHHH--SHHHHHHHHHHHHHHHHHHHHHHHHHHHHHHT---HHHHHHHHHHHHHHHHHT---TT--SS-HHHHHHHHHHHHHHHHTTPPPPS-TT---HHHHHHHHHHSHHHHHHHHHHHHHHHHHHHHHHTSTHHHHHTSSS-HHHHHHHHHHHHHHTT-

Radius of gyration: 29.24 Å; chains: 1; bounding box: 65×28×84 Å

Sequence (228 aa):
MVYLLKYEWHKFIRTKKNWLVFLLILCSFIGYVSFNGYQNHVYTEAKTEQFSKARQNAMYDITNMANYQFLAKKEKDKQYYGNAIEYFKRLYSCANDLYRDYSTSAVSLDDLIQWNDLLIEGKIKKYTIISYTTYSLDYLKKTQKEYRYLKKNHIPIKHSPYVCTTSNLAVNLSNHYLGAVLLILYFLLIFDIFKEFDQGVYKILFTSKYDTLKIILTKVVFSIFLLI

Foldseek 3Di:
DVVLLVVLVVVQVVDPVNVVLLVVLVVLVVVLLVVLVVVLVVVLVVQLVLLVLQLVLLVVLLVVLVVQLVVDPDPVSVVVSVVSNVLSVLSNVLSVVSSVCSVVQHDDLVSVLSNLVSVLVCVVVVPPRPRDPPDDNVRSVVVNVVSVVCVVVVNDDGSDLSPPDPVSVVVVLVVDPSSVVSVVSLVVSLCVLVVCVVVVVCVVVCPDPDDPVVSVVSSVVSSVVSVD

Organism: NCBI:txid1735